Protein AF-A0A1M2V2A2-F1 (afdb_monomer)

Solvent-accessible surface area (backbone atoms only — not comparable to full-atom values): 14025 Å² total; per-residue (Å²): 132,88,80,84,88,84,90,82,84,87,84,93,81,82,87,86,83,90,84,88,87,84,92,83,85,88,83,90,82,81,86,82,90,85,91,70,71,75,64,59,56,51,54,55,50,50,52,50,50,51,54,52,50,52,50,50,54,50,51,51,54,51,50,49,52,51,52,50,52,51,52,50,52,52,52,50,52,52,47,52,46,40,72,76,71,49,75,46,57,43,100,85,72,45,77,33,62,68,62,35,51,50,47,50,53,51,49,54,51,52,51,50,39,52,49,42,42,53,51,50,52,49,44,53,48,44,47,53,51,56,72,74,48,87,66,77,33,53,59,73,67,53,63,65,61,45,98,60,86,50,93,50,44,85,66,62,47,46,66,49,40,47,46,44,61,55,53,36,45,74,51,65,72,53,96,64,54,71,66,58,52,44,53,57,49,35,61,57,40,29,66,81,62,37,44,70,56,51,75,35,30,39,83,91,31,36,65,47,43,53,51,36,39,50,45,52,28,49,31,37,50,54,52,54,52,52,53,52,55,56,64,76,74,108

Nearest PDB structures (foldseek):
  5ecf-assembly10_J  TM=4.442E-01  e=2.135E+00  Talaromyces marneffei PM1

Radius of gyration: 35.82 Å; Cα contacts (8 Å, |Δi|>4): 147; chains: 1; bounding box: 55×72×111 Å

Secondary structure (DSSP, 8-state):
--------PPPP------------------------SHHHHHHHHHHHHHHHHHHHHHHHHHHHHHHHHHHHHHHHHHHHHHHTT---B-TTS-B-HHHHHHHHHHHHHHHHHHHHHHHHHHHHHHHHHHHH--S-B-GGGS--SSSS--SSGGG--HHHHHHHHHHHHHHH-----HHHHHHHHHHHS-HHHHHHHHTTB-TTTHHHHHHHHHHHHHHHHHHHHHHHHHHH--

Sequence (234 aa):
MSSLGYLAFPPLSSLPSRSTVPEGLPSQHDGNHTPSAATETSRDAEQRAHASEERRRREDVQRQRRVEAQMEMALQGELDYVRMGLSVRDRHGRIDKARTEYLRAEIRRRDTHARVIKQWDTYKTRWKVLLASNTPLAFADIPWPVAHQPSSALDLQPEAVVLFFTESLQATGIATTEADRLRSALLRWHPDKMSTVLARTVATDVDSVSEGVNIVFRALHARIHHVKDTAAAS

pLDDT: mean 84.33, std 18.64, range [34.94, 97.94]

Structure (mmCIF, N/CA/C/O backbone):
data_AF-A0A1M2V2A2-F1
#
_entry.id   AF-A0A1M2V2A2-F1
#
loop_
_atom_site.group_PDB
_atom_site.id
_atom_site.type_symbol
_atom_site.label_atom_id
_atom_site.label_alt_id
_atom_site.label_comp_id
_atom_site.label_asym_id
_atom_site.label_entity_id
_atom_site.label_seq_id
_atom_site.pdbx_PDB_ins_code
_atom_site.Cartn_x
_atom_site.Cartn_y
_atom_site.Cartn_z
_atom_site.occupancy
_atom_site.B_iso_or_equiv
_atom_site.auth_seq_id
_atom_site.auth_comp_id
_atom_site.auth_asym_id
_atom_site.auth_atom_id
_atom_site.pdbx_PDB_model_num
ATOM 1 N N . MET A 1 1 ? 15.041 -36.609 -38.543 1.00 35.66 1 MET A N 1
ATOM 2 C CA . MET A 1 1 ? 15.062 -36.357 -39.997 1.00 35.66 1 MET A CA 1
ATOM 3 C C . MET A 1 1 ? 14.325 -35.056 -40.251 1.00 35.66 1 MET A C 1
ATOM 5 O O . MET A 1 1 ? 13.341 -34.797 -39.574 1.00 35.66 1 MET A O 1
ATOM 9 N N . SER A 1 2 ? 14.904 -34.248 -41.133 1.00 39.62 2 SER A N 1
ATOM 10 C CA . SER A 1 2 ? 14.481 -32.980 -41.746 1.00 39.62 2 SER A CA 1
ATOM 11 C C . SER A 1 2 ? 12.951 -32.865 -41.981 1.00 39.62 2 SER A C 1
ATOM 13 O O . SER A 1 2 ? 12.278 -33.878 -42.061 1.00 39.62 2 SER A O 1
ATOM 15 N N . SER A 1 3 ? 12.306 -31.714 -42.185 1.00 37.22 3 SER A N 1
ATOM 16 C CA . SER A 1 3 ? 12.770 -30.486 -42.821 1.00 37.22 3 SER A CA 1
ATOM 17 C C . SER A 1 3 ? 11.654 -29.422 -42.827 1.00 37.22 3 SER A C 1
ATOM 19 O O . SER A 1 3 ? 10.481 -29.776 -42.768 1.00 37.22 3 SER A O 1
ATOM 21 N N . LEU A 1 4 ? 12.079 -28.181 -43.078 1.00 41.72 4 LEU A N 1
ATOM 22 C CA . LEU A 1 4 ? 11.411 -27.117 -43.841 1.00 41.72 4 LEU A CA 1
ATOM 23 C C . LEU A 1 4 ? 10.186 -26.403 -43.252 1.00 41.72 4 LEU A C 1
ATOM 25 O O . LEU A 1 4 ? 9.085 -26.931 -43.131 1.00 41.72 4 LEU A O 1
ATOM 29 N N . GLY A 1 5 ? 10.405 -25.105 -43.030 1.00 43.03 5 GLY A N 1
ATOM 30 C CA . GLY A 1 5 ? 9.355 -24.109 -42.937 1.00 43.03 5 GLY A CA 1
ATOM 31 C C . GLY A 1 5 ? 8.697 -23.789 -44.278 1.00 43.03 5 GLY A C 1
ATOM 32 O O . GLY A 1 5 ? 9.169 -24.163 -45.350 1.00 43.03 5 GLY A O 1
ATOM 33 N N . TYR A 1 6 ? 7.615 -23.027 -44.171 1.00 48.25 6 TYR A N 1
ATOM 34 C CA . TYR A 1 6 ? 6.933 -22.390 -45.285 1.00 48.25 6 TYR A CA 1
ATOM 35 C C . TYR A 1 6 ? 6.827 -20.892 -44.997 1.00 48.25 6 TYR A C 1
ATOM 37 O O . TYR A 1 6 ? 6.080 -20.454 -44.125 1.00 48.25 6 TYR A O 1
ATOM 45 N N . LEU A 1 7 ? 7.612 -20.117 -45.745 1.00 48.12 7 LEU A N 1
ATOM 46 C CA . LEU A 1 7 ? 7.310 -18.731 -46.081 1.00 48.12 7 LEU A CA 1
ATOM 47 C C . LEU A 1 7 ? 6.314 -18.771 -47.245 1.00 48.12 7 LEU A C 1
ATOM 49 O O . LEU A 1 7 ? 6.603 -19.396 -48.263 1.00 48.12 7 LEU A O 1
ATOM 53 N N . ALA A 1 8 ? 5.168 -18.105 -47.119 1.00 47.97 8 ALA A N 1
ATOM 54 C CA . ALA A 1 8 ? 4.242 -17.904 -48.230 1.00 47.97 8 ALA A CA 1
ATOM 55 C C . ALA A 1 8 ? 3.859 -16.420 -48.318 1.00 47.97 8 ALA A C 1
ATOM 57 O O . ALA A 1 8 ? 3.189 -15.877 -47.441 1.00 47.97 8 ALA A O 1
ATOM 58 N N . PHE A 1 9 ? 4.343 -15.774 -49.380 1.00 49.25 9 PHE A N 1
ATOM 59 C CA . PHE A 1 9 ? 3.940 -14.446 -49.846 1.00 49.25 9 PHE A CA 1
ATOM 60 C C . PHE A 1 9 ? 2.581 -14.513 -50.565 1.00 49.25 9 PHE A C 1
ATOM 62 O O . PHE A 1 9 ? 2.328 -15.501 -51.256 1.00 49.25 9 PHE A O 1
ATOM 69 N N . PRO A 1 10 ? 1.754 -13.452 -50.530 1.00 58.31 10 PRO A N 1
ATOM 70 C CA . PRO A 1 10 ? 0.711 -13.240 -51.532 1.00 58.31 10 PRO A CA 1
ATOM 71 C C . PRO A 1 10 ? 1.207 -12.428 -52.760 1.00 58.31 10 PRO A C 1
ATOM 73 O O . PRO A 1 10 ? 2.161 -11.654 -52.637 1.00 58.31 10 PRO A O 1
ATOM 76 N N . PRO A 1 11 ? 0.584 -12.608 -53.948 1.00 49.09 11 PRO A N 1
ATOM 77 C CA . PRO A 1 11 ? 1.142 -12.241 -55.254 1.00 49.09 11 PRO A CA 1
ATOM 78 C C . PRO A 1 11 ? 0.801 -10.825 -55.751 1.00 49.09 11 PRO A C 1
ATOM 80 O O . PRO A 1 11 ? -0.218 -10.231 -55.404 1.00 49.09 11 PRO A O 1
ATOM 83 N N . LEU A 1 12 ? 1.657 -10.343 -56.659 1.00 47.53 12 LEU A N 1
ATOM 84 C CA . LEU A 1 12 ? 1.481 -9.163 -57.507 1.00 47.53 12 LEU A CA 1
ATOM 85 C C . LEU A 1 12 ? 0.465 -9.431 -58.635 1.00 47.53 12 LEU A C 1
ATOM 87 O O . LEU A 1 12 ? 0.577 -10.412 -59.364 1.00 47.53 12 LEU A O 1
ATOM 91 N N . SER A 1 13 ? -0.472 -8.507 -58.826 1.00 42.88 13 SER A N 1
ATOM 92 C CA . SER A 1 13 ? -1.303 -8.327 -60.028 1.00 42.88 13 SER A CA 1
ATOM 93 C C . SER A 1 13 ? -1.587 -6.820 -60.129 1.00 42.88 13 SER A C 1
ATOM 95 O O . SER A 1 13 ? -1.725 -6.169 -59.101 1.00 42.88 13 SER A O 1
ATOM 97 N N . SER A 1 14 ? -1.616 -6.126 -61.261 1.00 42.19 14 SER A N 1
ATOM 98 C CA . SER A 1 14 ? -1.499 -6.455 -62.681 1.00 42.19 14 SER A CA 1
ATOM 99 C C . SER A 1 14 ? -1.239 -5.131 -63.421 1.00 42.19 14 SER A C 1
ATOM 101 O O . SER A 1 14 ? -1.925 -4.143 -63.163 1.00 42.19 14 SER A O 1
ATOM 103 N N . LEU A 1 15 ? -0.273 -5.108 -64.340 1.00 46.06 15 LEU A N 1
ATOM 104 C CA . LEU A 1 15 ? -0.112 -4.052 -65.349 1.00 46.06 15 LEU A CA 1
ATOM 105 C C . LEU A 1 15 ? -1.127 -4.257 -66.487 1.00 46.06 15 LEU A C 1
ATOM 107 O O . LEU A 1 15 ? -1.423 -5.409 -66.810 1.00 46.06 15 LEU A O 1
ATOM 111 N N . PRO A 1 16 ? -1.527 -3.196 -67.205 1.00 51.59 16 PRO A N 1
ATOM 112 C CA . PRO A 1 16 ? -1.916 -3.324 -68.604 1.00 51.59 16 PRO A CA 1
ATOM 113 C C . PRO A 1 16 ? -0.903 -2.669 -69.559 1.00 51.59 16 PRO A C 1
ATOM 115 O O . PRO A 1 16 ? -0.342 -1.606 -69.300 1.00 51.59 16 PRO A O 1
ATOM 118 N N . SER A 1 17 ? -0.676 -3.355 -70.682 1.00 47.88 17 SER A N 1
ATOM 119 C CA . SER A 1 17 ? 0.194 -2.976 -71.801 1.00 47.88 17 SER A CA 1
ATOM 120 C C . SER A 1 17 ? -0.536 -2.199 -72.909 1.00 47.88 17 SER A C 1
ATOM 122 O O . SER A 1 17 ? -1.633 -2.57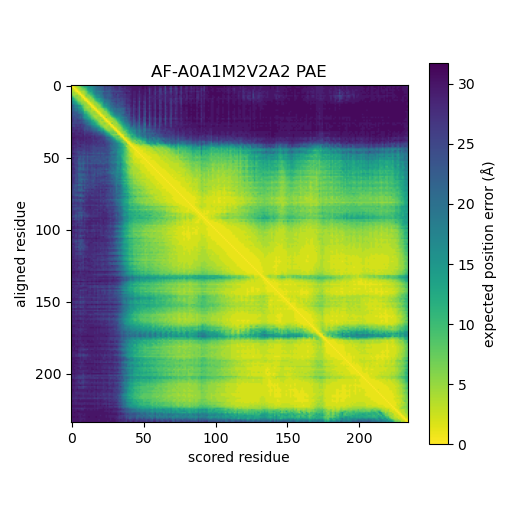1 -73.301 1.00 47.88 17 SER A O 1
ATOM 124 N N . ARG A 1 18 ? 0.160 -1.182 -73.441 1.00 41.28 18 ARG A N 1
ATOM 125 C CA . ARG A 1 18 ? 0.486 -0.883 -74.860 1.00 41.28 18 ARG A CA 1
ATOM 126 C C . ARG A 1 18 ? -0.586 -0.986 -75.973 1.00 41.28 18 ARG A C 1
ATOM 128 O O . ARG A 1 18 ? -1.045 -2.077 -76.283 1.00 41.28 18 ARG A O 1
ATOM 135 N N . SER A 1 19 ? -0.745 0.110 -76.736 1.00 40.09 19 SER A N 1
ATOM 136 C CA . SER A 1 19 ? -0.782 0.183 -78.228 1.00 40.09 19 SER A CA 1
ATOM 137 C C . SER A 1 19 ? -0.899 1.659 -78.678 1.00 40.09 19 SER A C 1
ATOM 139 O O . SER A 1 19 ? -1.740 2.373 -78.152 1.00 40.09 19 SER A O 1
ATOM 141 N N . THR A 1 20 ? 0.135 2.248 -79.302 1.00 43.09 20 THR A N 1
ATOM 142 C CA . THR A 1 20 ? 0.376 2.500 -80.755 1.00 43.09 20 THR A CA 1
ATOM 143 C C . THR A 1 20 ? -0.385 3.685 -81.390 1.00 43.09 20 THR A C 1
ATOM 145 O O . THR A 1 20 ? -1.595 3.798 -81.273 1.00 43.09 20 THR A O 1
ATOM 148 N N . VAL A 1 21 ? 0.417 4.537 -82.052 1.00 49.62 21 VAL A N 1
ATOM 149 C CA . VAL A 1 21 ? 0.217 5.827 -82.777 1.00 49.62 21 VAL A CA 1
ATOM 150 C C . VAL A 1 21 ? -0.694 5.698 -84.031 1.00 49.62 21 VAL A C 1
ATOM 152 O O . VAL A 1 21 ? -0.914 4.547 -84.413 1.00 49.62 21 VAL A O 1
ATOM 155 N N . PRO A 1 22 ? -1.202 6.774 -84.710 1.00 53.16 22 PRO A N 1
ATOM 156 C CA . PRO A 1 22 ? -0.388 7.812 -85.396 1.00 53.16 22 PRO A CA 1
ATOM 157 C C . PRO A 1 22 ? -0.943 9.270 -85.472 1.00 53.16 22 PRO A C 1
ATOM 159 O O . PRO A 1 22 ? -2.140 9.514 -85.419 1.00 53.16 22 PRO A O 1
ATOM 162 N N . GLU A 1 23 ? 0.003 10.209 -85.633 1.00 46.56 23 GLU A N 1
ATOM 163 C CA . GLU A 1 23 ? 0.056 11.308 -86.629 1.00 46.56 23 GLU A CA 1
ATOM 164 C C . GLU A 1 23 ? -1.031 12.407 -86.713 1.00 46.56 23 GLU A C 1
ATOM 166 O O . GLU A 1 23 ? -2.206 12.159 -86.961 1.00 46.56 23 GLU A O 1
ATOM 171 N N . GLY A 1 24 ? -0.573 13.665 -86.612 1.00 34.94 24 GLY A N 1
ATOM 172 C CA . GLY A 1 24 ? -1.348 14.873 -86.916 1.00 34.94 24 GLY A CA 1
ATOM 173 C C . GLY A 1 24 ? -0.720 16.165 -86.367 1.00 34.94 24 GLY A C 1
ATOM 174 O O . GLY A 1 24 ? -1.114 16.645 -85.311 1.00 34.94 24 GLY A O 1
ATOM 175 N N . LEU A 1 25 ? 0.260 16.733 -87.081 1.00 43.78 25 LEU A N 1
ATOM 176 C CA . LEU A 1 25 ? 0.539 18.187 -87.092 1.00 43.78 25 LEU A CA 1
ATOM 177 C C . LEU A 1 25 ? -0.509 18.867 -88.012 1.00 43.78 25 LEU A C 1
ATOM 179 O O . LEU A 1 25 ? -1.074 18.143 -88.834 1.00 43.78 25 LEU A O 1
ATOM 183 N N . PRO A 1 26 ? -0.758 20.199 -87.988 1.00 55.75 26 PRO A N 1
ATOM 184 C CA . PRO A 1 26 ? 0.100 21.282 -87.487 1.00 55.75 26 PRO A CA 1
ATOM 185 C C . PRO A 1 26 ? -0.647 22.370 -86.673 1.00 55.75 26 PRO A C 1
ATOM 187 O O . PRO A 1 26 ? -1.868 22.371 -86.572 1.00 55.75 26 PRO A O 1
ATOM 190 N N . SER A 1 27 ? 0.086 23.351 -86.136 1.00 39.88 27 SER A N 1
ATOM 191 C CA . SER A 1 27 ? -0.061 24.775 -86.505 1.00 39.88 27 SER A CA 1
ATOM 192 C C . SER A 1 27 ? 0.443 25.704 -85.398 1.00 39.88 27 SER A C 1
ATOM 194 O O . SER A 1 27 ? 0.145 25.542 -84.218 1.00 39.88 27 SER A O 1
ATOM 196 N N . GLN A 1 28 ? 1.226 26.686 -85.831 1.00 48.12 28 GLN A N 1
ATOM 197 C CA . GLN A 1 28 ? 1.763 27.796 -85.058 1.00 48.12 28 GLN A CA 1
ATOM 198 C C . GLN A 1 28 ? 0.638 28.709 -84.553 1.00 48.12 28 GLN A C 1
ATOM 200 O O . GLN A 1 28 ? -0.280 29.010 -85.316 1.00 48.12 28 GLN A O 1
ATOM 205 N N . HIS A 1 29 ? 0.765 29.227 -83.328 1.00 40.59 29 HIS A N 1
ATOM 206 C CA . HIS A 1 29 ? 0.485 30.639 -83.076 1.00 40.59 29 HIS A CA 1
ATOM 207 C C . HIS A 1 29 ? 1.188 31.156 -81.817 1.00 40.59 29 HIS A C 1
ATOM 209 O O . HIS A 1 29 ? 1.458 30.419 -80.870 1.00 40.59 29 HIS A O 1
ATOM 215 N N . ASP A 1 30 ? 1.518 32.437 -81.900 1.00 41.47 30 ASP A N 1
ATOM 216 C CA . ASP A 1 30 ? 2.426 33.217 -81.079 1.00 41.47 30 ASP A CA 1
ATOM 217 C C . ASP A 1 30 ? 1.948 33.505 -79.654 1.00 41.47 30 ASP A C 1
ATOM 219 O O . ASP A 1 30 ? 0.763 33.685 -79.389 1.00 41.47 30 ASP A O 1
ATOM 223 N N . GLY A 1 31 ? 2.947 33.689 -78.787 1.00 46.56 31 GLY A N 1
ATOM 224 C CA . GLY A 1 31 ? 3.032 34.826 -77.872 1.00 46.56 31 GLY A CA 1
ATOM 225 C C . GLY A 1 31 ? 2.027 34.901 -76.724 1.00 46.56 31 GLY A C 1
ATOM 226 O O . GLY A 1 31 ? 0.938 35.431 -76.892 1.00 46.56 31 GLY A O 1
ATOM 227 N N . ASN A 1 32 ? 2.472 34.572 -75.505 1.00 41.69 32 ASN A N 1
ATOM 228 C CA . ASN A 1 32 ? 2.575 35.588 -74.449 1.00 41.69 32 ASN A CA 1
ATOM 229 C C . ASN A 1 32 ? 3.234 35.069 -73.161 1.00 41.69 32 ASN A C 1
ATOM 231 O O . ASN A 1 32 ? 2.960 33.968 -72.706 1.00 41.69 32 ASN A O 1
ATOM 235 N N . HIS A 1 33 ? 4.047 35.945 -72.566 1.00 49.06 33 HIS A N 1
ATOM 236 C CA . HIS A 1 33 ? 4.392 36.052 -71.144 1.00 49.06 33 HIS A CA 1
ATOM 237 C C . HIS A 1 33 ? 4.713 34.779 -70.338 1.00 49.06 33 HIS A C 1
ATOM 239 O O . HIS A 1 33 ? 3.834 34.138 -69.773 1.00 49.06 33 HIS A O 1
ATOM 245 N N . THR A 1 34 ? 6.009 34.556 -70.085 1.00 54.34 34 THR A N 1
ATOM 246 C CA . THR A 1 34 ? 6.447 33.778 -68.911 1.00 54.34 34 THR A CA 1
ATOM 247 C C . THR A 1 34 ? 7.467 34.575 -68.102 1.00 54.34 34 THR A C 1
ATOM 249 O O . THR A 1 34 ? 8.614 34.719 -68.519 1.00 54.34 34 THR A O 1
ATOM 252 N N . PRO A 1 35 ? 7.063 35.079 -66.927 1.00 52.16 35 PRO A N 1
ATOM 253 C CA . PRO A 1 35 ? 7.944 35.055 -65.771 1.00 52.16 35 PRO A CA 1
ATOM 254 C C . PRO A 1 35 ? 7.148 34.601 -64.536 1.00 52.16 35 PRO A C 1
ATOM 256 O O . PRO A 1 35 ? 6.690 35.421 -63.746 1.00 52.16 35 PRO A O 1
ATOM 259 N N . SER A 1 36 ? 6.920 33.291 -64.375 1.00 51.00 36 SER A N 1
ATOM 260 C CA . SER A 1 36 ? 6.338 32.763 -63.123 1.00 51.00 36 SER A CA 1
ATOM 261 C C . SER A 1 36 ? 6.551 31.265 -62.847 1.00 51.00 36 SER A C 1
ATOM 263 O O . SER A 1 36 ? 5.876 30.700 -62.007 1.00 51.00 36 SER A O 1
ATOM 265 N N . ALA A 1 37 ? 7.501 30.584 -63.498 1.00 51.19 37 ALA A N 1
ATOM 266 C CA . ALA A 1 37 ? 7.745 29.150 -63.243 1.00 51.19 37 ALA A CA 1
ATOM 267 C C . ALA A 1 37 ? 8.799 28.871 -62.145 1.00 51.19 37 ALA A C 1
ATOM 269 O O . ALA A 1 37 ? 8.885 27.761 -61.614 1.00 51.19 37 ALA A O 1
ATOM 270 N N . ALA A 1 38 ? 9.621 29.867 -61.792 1.00 52.88 38 ALA A N 1
ATOM 271 C CA . ALA A 1 38 ? 10.742 29.687 -60.863 1.00 52.88 38 ALA A CA 1
ATOM 272 C C . ALA A 1 38 ? 10.327 29.709 -59.378 1.00 52.88 38 ALA A C 1
ATOM 274 O O . ALA A 1 38 ? 11.022 29.148 -58.536 1.00 52.88 38 ALA A O 1
ATOM 275 N N . THR A 1 39 ? 9.195 30.333 -59.040 1.00 54.19 39 THR A N 1
ATOM 276 C CA . THR A 1 39 ? 8.760 30.512 -57.642 1.00 54.19 39 THR A CA 1
ATOM 277 C C . THR A 1 39 ? 7.846 29.382 -57.153 1.00 54.19 39 THR A C 1
ATOM 279 O O . THR A 1 39 ? 7.878 29.038 -55.973 1.00 54.19 39 THR A O 1
ATOM 282 N N . GLU A 1 40 ? 7.054 28.773 -58.042 1.00 54.78 40 GLU A N 1
ATOM 283 C CA . GLU A 1 40 ? 6.167 27.641 -57.714 1.00 54.78 40 GLU A CA 1
ATOM 284 C C . GLU A 1 40 ? 6.953 26.339 -57.490 1.00 54.78 40 GLU A C 1
ATOM 286 O O . GLU A 1 40 ? 6.708 25.614 -56.529 1.00 54.78 40 GLU A O 1
ATOM 291 N N . THR A 1 41 ? 7.995 26.101 -58.291 1.00 60.97 41 THR A N 1
ATOM 292 C CA . THR A 1 41 ? 8.879 24.932 -58.156 1.00 60.97 41 THR A CA 1
ATOM 293 C C . THR A 1 41 ? 9.683 24.927 -56.851 1.00 60.97 41 THR A C 1
ATOM 295 O O . THR A 1 41 ? 9.928 23.856 -56.295 1.00 60.97 41 THR A O 1
ATOM 298 N N . SER A 1 42 ? 10.046 26.102 -56.320 1.00 68.38 42 SER A N 1
ATOM 299 C CA . SER A 1 42 ? 10.760 26.223 -55.038 1.00 68.38 42 SER A CA 1
ATOM 300 C C . SER A 1 42 ? 9.871 25.859 -53.844 1.00 68.38 42 SER A C 1
ATOM 302 O O . SER A 1 42 ? 10.298 25.116 -52.963 1.00 68.38 42 SER A O 1
ATOM 304 N N . ARG A 1 43 ? 8.610 26.313 -53.836 1.00 74.25 43 ARG A N 1
ATOM 305 C CA . ARG A 1 43 ? 7.649 26.008 -52.760 1.00 74.25 43 ARG A CA 1
ATOM 306 C C . ARG A 1 43 ? 7.269 24.530 -52.733 1.00 74.25 43 ARG A C 1
ATOM 308 O O . ARG A 1 43 ? 7.216 23.931 -51.661 1.00 74.25 43 ARG A O 1
ATOM 315 N N . ASP A 1 44 ? 7.078 23.920 -53.898 1.00 78.75 44 ASP A N 1
ATOM 316 C CA . ASP A 1 44 ? 6.805 22.485 -54.002 1.00 78.75 44 ASP A CA 1
ATOM 317 C C . ASP A 1 44 ? 8.008 21.634 -53.571 1.00 78.75 44 ASP A C 1
ATOM 319 O O . ASP A 1 44 ? 7.842 20.583 -52.945 1.00 78.75 44 ASP A O 1
ATOM 323 N N . ALA A 1 45 ? 9.232 22.074 -53.881 1.00 80.69 45 ALA A N 1
ATOM 324 C CA . ALA A 1 45 ? 10.452 21.401 -53.448 1.00 80.69 45 ALA A CA 1
ATOM 325 C C . ALA A 1 45 ? 10.626 21.460 -51.922 1.00 80.69 45 ALA A C 1
ATOM 327 O O . ALA A 1 45 ? 10.920 20.436 -51.303 1.00 80.69 45 ALA A O 1
ATOM 328 N N . GLU A 1 46 ? 10.376 22.618 -51.307 1.00 83.00 46 GLU A N 1
ATOM 329 C CA . GLU A 1 46 ? 10.399 22.797 -49.850 1.00 83.00 46 GLU A CA 1
ATOM 330 C C . GLU A 1 46 ? 9.325 21.954 -49.150 1.00 83.00 46 GLU A C 1
ATOM 332 O O . GLU A 1 46 ? 9.619 21.261 -48.174 1.00 83.00 46 GLU A O 1
ATOM 337 N N . GLN A 1 47 ? 8.097 21.925 -49.679 1.00 84.69 47 GLN A N 1
ATOM 338 C CA . GLN A 1 47 ? 7.018 21.091 -49.139 1.00 84.69 47 GLN A CA 1
ATOM 339 C C . GLN A 1 47 ? 7.344 19.594 -49.228 1.00 84.69 47 GLN A C 1
ATOM 341 O O . GLN A 1 47 ? 7.102 18.848 -48.275 1.00 84.69 47 GLN A O 1
ATOM 346 N N . ARG A 1 48 ? 7.940 19.136 -50.338 1.00 86.25 48 ARG A N 1
ATOM 347 C CA . ARG A 1 48 ? 8.400 17.743 -50.490 1.00 86.25 48 ARG A CA 1
ATOM 348 C C . ARG A 1 48 ? 9.554 17.418 -49.545 1.00 86.25 48 ARG A C 1
ATOM 350 O O . ARG A 1 48 ? 9.564 16.329 -48.971 1.00 86.25 48 ARG A O 1
ATOM 357 N N . ALA A 1 49 ? 10.495 18.344 -49.356 1.00 87.62 49 ALA A N 1
ATOM 358 C CA . ALA A 1 49 ? 11.594 18.185 -48.408 1.00 87.62 49 ALA A CA 1
ATOM 359 C C . ALA A 1 49 ? 11.060 18.047 -46.974 1.00 87.62 49 ALA A C 1
ATOM 361 O O . ALA A 1 49 ? 11.374 17.059 -46.308 1.00 87.62 49 ALA A O 1
ATOM 362 N N . HIS A 1 50 ? 10.160 18.939 -46.553 1.00 90.81 50 HIS A N 1
ATOM 363 C CA . HIS A 1 50 ? 9.517 18.889 -45.240 1.00 90.81 50 HIS A CA 1
ATOM 364 C C . HIS A 1 50 ? 8.717 17.594 -45.032 1.00 90.81 50 HIS A C 1
ATOM 366 O O . HIS A 1 50 ? 8.884 16.909 -44.023 1.00 90.81 50 HIS A O 1
ATOM 372 N N . ALA A 1 51 ? 7.909 17.184 -46.016 1.00 91.25 51 ALA A N 1
ATOM 373 C CA . ALA A 1 51 ? 7.161 15.928 -45.955 1.00 91.25 51 ALA A CA 1
ATOM 374 C C . ALA A 1 51 ? 8.085 14.695 -45.869 1.00 91.25 51 ALA A C 1
ATOM 376 O O . ALA A 1 51 ? 7.789 13.737 -45.151 1.00 91.25 51 ALA A O 1
ATOM 377 N N . SER A 1 52 ? 9.221 14.714 -46.574 1.00 91.75 52 SER A N 1
ATOM 378 C CA . SER A 1 52 ? 10.218 13.640 -46.514 1.00 91.75 52 SER A CA 1
ATOM 379 C C . SER A 1 52 ? 10.933 13.580 -45.160 1.00 91.75 52 SER A C 1
ATOM 381 O O . SER A 1 52 ? 11.177 12.489 -44.641 1.00 91.75 52 SER A O 1
ATOM 383 N N . GLU A 1 53 ? 11.216 14.735 -44.557 1.00 92.81 53 GLU A N 1
ATOM 384 C CA . GLU A 1 53 ? 11.848 14.832 -43.247 1.00 92.81 53 GLU A CA 1
ATOM 385 C C . GLU A 1 53 ? 10.896 14.380 -42.136 1.00 92.81 53 GLU A C 1
ATOM 387 O O . GLU A 1 53 ? 11.273 13.561 -41.298 1.00 92.81 53 GLU A O 1
ATOM 392 N N . GLU A 1 54 ? 9.636 14.822 -42.160 1.00 92.81 54 GLU A N 1
ATOM 393 C CA . GLU A 1 54 ? 8.616 14.333 -41.231 1.00 92.81 54 GLU A CA 1
ATOM 394 C C . GLU A 1 54 ? 8.447 12.818 -41.317 1.00 92.81 54 GLU A C 1
ATOM 396 O O . GLU A 1 54 ? 8.323 12.146 -40.291 1.00 92.81 54 GLU A O 1
ATOM 401 N N . ARG A 1 55 ? 8.455 12.259 -42.532 1.00 93.44 55 ARG A N 1
ATOM 402 C CA . ARG A 1 55 ? 8.357 10.814 -42.726 1.00 93.44 55 ARG A CA 1
ATOM 403 C C . ARG A 1 55 ? 9.542 10.084 -42.092 1.00 93.44 55 ARG A C 1
ATOM 405 O O . ARG A 1 55 ? 9.310 9.118 -41.369 1.00 93.44 55 ARG A O 1
ATOM 412 N N . ARG A 1 56 ? 10.774 10.568 -42.290 1.00 94.81 56 ARG A N 1
ATOM 413 C CA . ARG A 1 56 ? 11.975 10.013 -41.637 1.00 94.81 56 ARG A CA 1
ATOM 414 C C . ARG A 1 56 ? 11.864 10.079 -40.116 1.00 94.81 56 ARG A C 1
ATOM 416 O O . ARG A 1 56 ? 12.012 9.056 -39.461 1.00 94.81 56 ARG A O 1
ATOM 423 N N . ARG A 1 57 ? 11.469 11.231 -39.558 1.00 94.75 57 ARG A N 1
ATOM 424 C CA . ARG A 1 57 ? 11.251 11.392 -38.108 1.00 94.75 57 ARG A CA 1
ATOM 425 C C . ARG A 1 57 ? 10.220 10.395 -37.570 1.00 94.75 57 ARG A C 1
ATOM 427 O O . ARG A 1 57 ? 10.435 9.791 -36.523 1.00 94.75 57 ARG A O 1
ATOM 434 N N . ARG A 1 58 ? 9.106 10.187 -38.281 1.00 94.19 58 ARG A N 1
ATOM 435 C CA . ARG A 1 58 ? 8.076 9.203 -37.895 1.00 94.19 58 ARG A CA 1
ATOM 436 C C . ARG A 1 58 ? 8.607 7.770 -37.957 1.00 94.19 58 ARG A C 1
ATOM 438 O O . ARG A 1 58 ? 8.330 6.991 -37.047 1.00 94.19 58 ARG A O 1
ATOM 445 N N . GLU A 1 59 ? 9.355 7.422 -39.000 1.00 95.25 59 GLU A N 1
ATOM 446 C CA . GLU A 1 59 ? 9.972 6.100 -39.158 1.00 95.25 59 GLU A CA 1
ATOM 447 C C . GLU A 1 59 ? 11.019 5.829 -38.067 1.00 95.25 59 GLU A C 1
ATOM 449 O O . GLU A 1 59 ? 11.031 4.737 -37.498 1.00 95.25 59 GLU A O 1
ATOM 454 N N . ASP A 1 60 ? 11.827 6.825 -37.706 1.00 95.31 60 ASP A N 1
ATOM 455 C CA . ASP A 1 60 ? 12.822 6.725 -36.635 1.00 95.31 60 ASP A CA 1
ATOM 456 C C . ASP A 1 60 ? 12.160 6.550 -35.265 1.00 95.31 60 ASP A C 1
ATOM 458 O O . ASP A 1 60 ? 12.524 5.643 -34.518 1.00 95.31 60 ASP A O 1
ATOM 462 N N . VAL A 1 61 ? 11.112 7.327 -34.962 1.00 96.31 61 VAL A N 1
ATOM 463 C CA . VAL A 1 61 ? 10.319 7.152 -33.733 1.00 96.31 61 VAL A CA 1
ATOM 464 C C . VAL A 1 61 ? 9.676 5.763 -33.684 1.00 96.31 61 VAL A C 1
ATOM 466 O O . VAL A 1 61 ? 9.674 5.115 -32.638 1.00 96.31 61 VAL A O 1
ATOM 469 N N . GLN A 1 62 ? 9.139 5.265 -34.801 1.00 95.50 62 GLN A N 1
ATOM 470 C CA . GLN A 1 62 ? 8.568 3.917 -34.851 1.00 95.50 62 GLN A CA 1
ATOM 471 C C . GLN A 1 62 ? 9.630 2.829 -34.676 1.00 95.50 62 GLN A C 1
ATOM 473 O O . GLN A 1 62 ? 9.381 1.849 -33.973 1.00 95.50 62 GLN A O 1
ATOM 478 N N . ARG A 1 63 ? 10.806 2.986 -35.291 1.00 95.12 63 ARG A N 1
ATOM 479 C CA . ARG A 1 63 ? 11.937 2.068 -35.124 1.00 95.12 63 ARG A CA 1
ATOM 480 C C . ARG A 1 63 ? 12.375 2.026 -33.666 1.00 95.12 63 ARG A C 1
ATOM 482 O O . ARG A 1 63 ? 12.499 0.934 -33.119 1.00 95.12 63 ARG A O 1
ATOM 489 N N . GLN A 1 64 ? 12.527 3.190 -33.044 1.00 94.25 64 GLN A N 1
ATOM 490 C CA . GLN A 1 64 ? 12.915 3.312 -31.645 1.00 94.25 64 GLN A CA 1
ATOM 491 C C . GLN A 1 64 ? 11.908 2.608 -30.728 1.00 94.25 64 GLN A C 1
ATOM 493 O O . GLN A 1 64 ? 12.294 1.737 -29.955 1.00 94.25 64 GLN A O 1
ATOM 498 N N . ARG A 1 65 ? 10.606 2.862 -30.911 1.00 95.25 65 ARG A N 1
ATOM 499 C CA . ARG A 1 65 ? 9.542 2.179 -30.154 1.00 95.25 65 ARG A CA 1
ATOM 500 C C . ARG A 1 65 ? 9.559 0.662 -30.328 1.00 95.25 65 ARG A C 1
ATOM 502 O O . ARG A 1 65 ? 9.287 -0.062 -29.377 1.00 95.25 65 ARG A O 1
ATOM 509 N N . ARG A 1 66 ? 9.853 0.158 -31.532 1.00 94.69 66 ARG A N 1
ATOM 510 C CA . ARG A 1 66 ? 9.949 -1.292 -31.780 1.00 94.69 66 ARG A CA 1
ATOM 511 C C . ARG A 1 66 ? 11.131 -1.911 -31.042 1.00 94.69 66 ARG A C 1
ATOM 513 O O . ARG A 1 66 ? 10.971 -2.984 -30.472 1.00 94.69 66 ARG A O 1
ATOM 520 N N . VAL A 1 67 ? 12.287 -1.249 -31.051 1.00 95.56 67 VAL A N 1
ATOM 521 C CA . VAL A 1 67 ? 13.476 -1.711 -30.323 1.00 95.56 67 VAL A CA 1
ATOM 522 C C . VAL A 1 67 ? 13.219 -1.687 -28.817 1.00 95.56 67 VAL A C 1
ATOM 524 O O . VAL A 1 67 ? 13.467 -2.685 -28.149 1.00 95.56 67 VAL A O 1
ATOM 527 N N . GLU A 1 68 ? 12.644 -0.604 -28.294 1.00 94.19 68 GLU A N 1
ATOM 528 C CA . GLU A 1 68 ? 12.271 -0.485 -26.879 1.00 94.19 68 GLU A CA 1
ATOM 529 C C . GLU A 1 68 ? 11.284 -1.578 -26.458 1.00 94.19 68 GLU A C 1
ATOM 531 O O . GLU A 1 68 ? 11.535 -2.278 -25.481 1.00 94.19 68 GLU A O 1
ATOM 536 N N . ALA A 1 69 ? 10.226 -1.810 -27.242 1.00 94.50 69 ALA A N 1
ATOM 537 C CA . ALA A 1 69 ? 9.257 -2.869 -26.967 1.00 94.50 69 ALA A CA 1
ATOM 538 C C . ALA A 1 69 ? 9.890 -4.272 -27.000 1.00 94.50 69 ALA A C 1
ATOM 540 O O . ALA A 1 69 ? 9.544 -5.129 -26.188 1.00 94.50 69 ALA A O 1
ATOM 541 N N . GLN A 1 70 ? 10.832 -4.523 -27.917 1.00 95.38 70 GLN A N 1
ATOM 542 C CA . GLN A 1 70 ? 11.572 -5.789 -27.964 1.00 95.38 70 GLN A CA 1
ATOM 543 C C . GLN A 1 70 ? 12.471 -5.971 -26.735 1.00 95.38 70 GLN A C 1
ATOM 545 O O . GLN A 1 70 ? 12.504 -7.060 -26.162 1.00 95.38 70 GLN A O 1
ATOM 550 N N . MET A 1 71 ? 13.178 -4.920 -26.313 1.00 93.62 71 MET A N 1
ATOM 551 C CA . MET A 1 71 ? 14.023 -4.950 -25.116 1.00 93.62 71 MET A CA 1
ATOM 552 C C . MET A 1 71 ? 13.197 -5.149 -23.844 1.00 93.62 71 MET A C 1
ATOM 554 O O . MET A 1 71 ? 13.576 -5.945 -22.986 1.00 93.62 71 MET A O 1
ATOM 558 N N . GLU A 1 72 ? 12.057 -4.467 -23.733 1.00 92.62 72 GLU A N 1
ATOM 559 C CA . GLU A 1 72 ? 11.135 -4.611 -22.609 1.00 92.62 72 GLU A CA 1
ATOM 560 C C . GLU A 1 72 ? 10.567 -6.031 -22.534 1.00 92.62 72 GLU A C 1
ATOM 562 O O . GLU A 1 72 ? 10.596 -6.650 -21.473 1.00 92.62 72 GLU A O 1
ATOM 567 N N . MET A 1 73 ? 10.132 -6.590 -23.667 1.00 94.06 73 MET A N 1
ATOM 568 C CA . MET A 1 73 ? 9.640 -7.966 -23.733 1.00 94.06 73 MET A CA 1
ATOM 569 C C . MET A 1 73 ? 10.724 -8.984 -23.351 1.00 94.06 73 MET A C 1
ATOM 571 O O . MET A 1 73 ? 10.438 -9.937 -22.626 1.00 94.06 73 MET A O 1
ATOM 575 N N . ALA A 1 74 ? 11.970 -8.779 -23.791 1.00 93.38 74 ALA A N 1
ATOM 576 C CA . ALA A 1 74 ? 13.093 -9.634 -23.413 1.00 93.38 74 ALA A CA 1
ATOM 577 C C . ALA A 1 74 ? 13.377 -9.570 -21.903 1.00 93.38 74 ALA A C 1
ATOM 579 O O . ALA A 1 74 ? 13.507 -10.610 -21.257 1.00 93.38 74 ALA A O 1
ATOM 580 N N . LEU A 1 75 ? 13.407 -8.364 -21.324 1.00 92.00 75 LEU A N 1
ATOM 581 C CA . LEU A 1 75 ? 13.582 -8.174 -19.883 1.00 92.00 75 LEU A CA 1
ATOM 582 C C . LEU A 1 75 ? 12.441 -8.818 -19.086 1.00 92.00 75 LEU A C 1
ATOM 584 O O . LEU A 1 75 ? 12.688 -9.478 -18.078 1.00 92.00 75 LEU A O 1
ATOM 588 N N . GLN A 1 76 ? 11.200 -8.652 -19.541 1.00 93.00 76 GLN A N 1
ATOM 589 C CA . GLN A 1 76 ? 10.033 -9.260 -18.912 1.00 93.00 76 GLN A CA 1
ATOM 590 C C . GLN A 1 76 ? 10.127 -10.791 -18.939 1.00 93.00 76 GLN A C 1
ATOM 592 O O . GLN A 1 76 ? 9.935 -11.431 -17.907 1.00 93.00 76 GLN A O 1
ATOM 597 N N . GLY A 1 77 ? 10.521 -11.371 -20.076 1.00 95.25 77 GLY A N 1
ATOM 598 C CA . GLY A 1 77 ? 10.762 -12.808 -20.196 1.00 95.25 77 GLY A CA 1
ATOM 599 C C . GLY A 1 77 ? 11.849 -13.317 -19.245 1.00 95.25 77 GLY A C 1
ATOM 600 O O . GLY A 1 77 ? 11.681 -14.372 -18.637 1.00 95.25 77 GLY A O 1
ATOM 601 N N 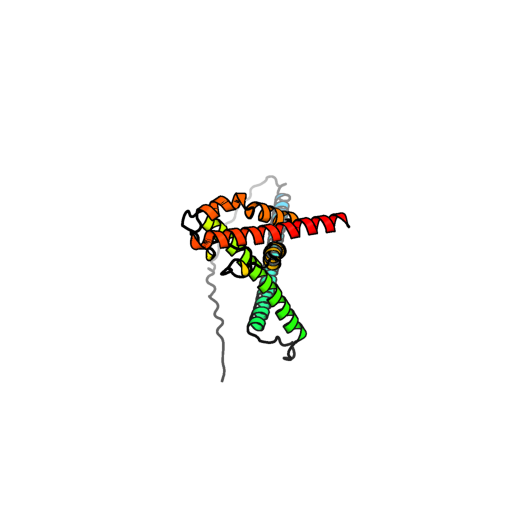. GLU A 1 78 ? 12.937 -12.565 -19.050 1.00 95.31 78 GLU A N 1
ATOM 602 C CA . GLU A 1 78 ? 13.978 -12.916 -18.072 1.00 95.31 78 GLU A CA 1
ATOM 603 C C . GLU A 1 78 ? 13.471 -12.869 -16.627 1.00 95.31 78 GLU A C 1
ATOM 605 O O . GLU A 1 78 ? 13.782 -13.761 -15.834 1.00 95.31 78 GLU A O 1
ATOM 610 N N . LEU A 1 79 ? 12.676 -11.854 -16.280 1.00 95.56 79 LEU A N 1
ATOM 611 C CA . LEU A 1 79 ? 12.062 -11.744 -14.957 1.00 95.56 79 LEU A CA 1
ATOM 612 C C . LEU A 1 79 ? 11.110 -12.912 -14.690 1.00 95.56 79 LEU A C 1
ATOM 614 O O . LEU A 1 79 ? 11.183 -13.519 -13.622 1.00 95.56 79 LEU A O 1
ATOM 618 N N . ASP A 1 80 ? 10.262 -13.265 -15.655 1.00 95.69 80 ASP A N 1
ATOM 619 C CA . ASP A 1 80 ? 9.321 -14.379 -15.521 1.00 95.69 80 ASP A CA 1
ATOM 620 C C . ASP A 1 80 ? 10.054 -15.725 -15.431 1.00 95.69 80 ASP A C 1
ATOM 622 O O . ASP A 1 80 ? 9.734 -16.555 -14.576 1.00 95.69 80 ASP A O 1
ATOM 626 N N . TYR A 1 81 ? 11.117 -15.907 -16.218 1.00 95.88 81 TYR A N 1
ATOM 627 C CA . TYR A 1 81 ? 11.987 -17.080 -16.144 1.00 95.88 81 TYR A CA 1
ATOM 628 C C . TYR A 1 81 ? 12.610 -17.247 -14.747 1.00 95.88 81 TYR A C 1
ATOM 630 O O . TYR A 1 81 ? 12.584 -18.339 -14.172 1.00 95.88 81 TYR A O 1
ATOM 638 N N . VAL A 1 82 ? 13.116 -16.161 -14.151 1.00 97.00 82 VAL A N 1
ATOM 639 C CA . VAL A 1 82 ? 13.661 -16.179 -12.782 1.00 97.00 82 VAL A CA 1
ATOM 640 C C . VAL A 1 82 ? 12.565 -16.359 -11.730 1.00 97.00 82 VAL A C 1
ATOM 642 O O . VAL A 1 82 ? 12.785 -17.062 -10.740 1.00 97.00 82 VAL A O 1
ATOM 645 N N . ARG A 1 83 ? 11.371 -15.792 -11.940 1.00 95.50 83 ARG A N 1
ATOM 646 C CA . ARG A 1 83 ? 10.211 -15.972 -11.053 1.00 95.50 83 ARG A CA 1
ATOM 647 C C . ARG A 1 83 ? 9.764 -17.437 -10.986 1.00 95.50 83 ARG A C 1
ATOM 649 O O . ARG A 1 83 ? 9.350 -17.883 -9.921 1.00 95.50 83 ARG A O 1
ATOM 656 N N . MET A 1 84 ? 9.925 -18.205 -12.067 1.00 96.25 84 MET A N 1
ATOM 657 C CA . MET A 1 84 ? 9.715 -19.664 -12.081 1.00 96.25 84 MET A CA 1
ATOM 658 C C . MET A 1 84 ? 10.801 -20.461 -11.327 1.00 96.25 84 MET A C 1
ATOM 660 O O . MET A 1 84 ? 10.746 -21.687 -11.281 1.00 96.25 84 MET A O 1
ATOM 664 N N . GLY A 1 85 ? 11.794 -19.791 -10.734 1.00 94.69 85 GLY A N 1
ATOM 665 C CA . GLY A 1 85 ? 12.876 -20.411 -9.965 1.00 94.69 85 GLY A CA 1
ATOM 666 C C . GLY A 1 85 ? 14.109 -20.777 -10.793 1.00 94.69 85 GLY A C 1
ATOM 667 O O . GLY A 1 85 ? 15.062 -21.347 -10.256 1.00 94.69 85 GLY A O 1
ATOM 668 N N . LEU A 1 86 ? 14.131 -20.438 -12.084 1.00 96.50 86 LEU A N 1
ATOM 669 C CA . LEU A 1 86 ? 15.243 -20.753 -12.975 1.00 96.50 86 LEU A CA 1
ATOM 670 C C . LEU A 1 86 ? 16.366 -19.709 -12.852 1.00 96.50 86 LEU A C 1
ATOM 672 O O . LEU A 1 86 ? 16.173 -18.597 -12.362 1.00 96.50 86 LEU A O 1
ATOM 676 N N . SER A 1 87 ? 17.583 -20.085 -13.254 1.00 96.06 87 SER A N 1
ATOM 677 C CA . SER A 1 87 ? 18.753 -19.193 -13.225 1.00 96.06 87 SER A CA 1
ATOM 678 C C . SER A 1 87 ? 19.158 -18.790 -14.638 1.00 96.06 87 SER A C 1
ATOM 680 O O . SER A 1 87 ? 19.196 -19.638 -15.535 1.00 96.06 87 SER A O 1
ATOM 682 N N . VAL A 1 88 ? 19.481 -17.511 -14.828 1.00 95.94 88 VAL A N 1
ATOM 683 C CA . VAL A 1 88 ? 19.911 -16.973 -16.124 1.00 95.94 88 VAL A CA 1
ATOM 684 C C . VAL A 1 88 ? 21.295 -17.510 -16.470 1.00 95.94 88 VAL A C 1
ATOM 686 O O . VAL A 1 88 ? 22.134 -17.723 -15.591 1.00 95.94 88 VAL A O 1
ATOM 689 N N . ARG A 1 89 ? 21.526 -17.765 -17.759 1.00 94.50 89 ARG A N 1
ATOM 690 C CA . ARG A 1 89 ? 22.803 -18.258 -18.276 1.00 94.50 89 ARG A CA 1
ATOM 691 C C . ARG A 1 89 ? 23.518 -17.178 -19.083 1.00 94.50 89 ARG A C 1
ATOM 693 O O . ARG A 1 89 ? 22.875 -16.379 -19.757 1.00 94.50 89 ARG A O 1
ATOM 700 N N . ASP A 1 90 ? 24.844 -17.169 -19.007 1.00 93.75 90 ASP A N 1
ATOM 701 C CA . ASP A 1 90 ? 25.697 -16.327 -19.839 1.00 93.75 90 ASP A CA 1
ATOM 702 C C . ASP A 1 90 ? 25.746 -16.849 -21.288 1.00 93.75 90 ASP A C 1
ATOM 704 O O . ASP A 1 90 ? 25.247 -17.929 -21.615 1.00 93.75 90 ASP A O 1
ATOM 708 N N . ARG A 1 91 ? 26.407 -16.096 -22.172 1.00 93.38 91 ARG A N 1
ATOM 709 C CA . ARG A 1 91 ? 26.613 -16.484 -23.579 1.00 93.38 91 ARG A CA 1
ATOM 710 C C . ARG A 1 91 ? 27.367 -17.810 -23.772 1.00 93.38 91 ARG A C 1
ATOM 712 O O . ARG A 1 91 ? 27.356 -18.350 -24.870 1.00 93.38 91 ARG A O 1
ATOM 719 N N . HIS A 1 92 ? 28.034 -18.318 -22.734 1.00 93.88 92 HIS A N 1
ATOM 720 C CA . HIS A 1 92 ? 28.762 -19.589 -22.746 1.00 93.88 92 HIS A CA 1
ATOM 721 C C . HIS A 1 92 ? 27.950 -20.721 -22.088 1.00 93.88 92 HIS A C 1
ATOM 723 O O . HIS A 1 92 ? 28.480 -21.805 -21.858 1.00 93.88 92 HIS A O 1
ATOM 729 N N . GLY A 1 93 ? 26.677 -20.477 -21.749 1.00 93.25 93 GLY A N 1
ATOM 730 C CA . GLY A 1 93 ? 25.783 -21.453 -21.129 1.00 93.25 93 GLY A CA 1
ATOM 731 C C . GLY A 1 93 ? 26.020 -21.685 -19.633 1.00 93.25 93 GLY A C 1
ATOM 732 O O . GLY A 1 93 ? 25.391 -22.572 -19.053 1.00 93.25 93 GLY A O 1
ATOM 733 N N . ARG A 1 94 ? 26.891 -20.907 -18.982 1.00 95.31 94 ARG A N 1
ATOM 734 C CA . ARG A 1 94 ? 27.167 -21.009 -17.540 1.00 95.31 94 ARG A CA 1
ATOM 735 C C . ARG A 1 94 ? 26.152 -20.192 -16.755 1.00 95.31 94 ARG A C 1
ATOM 737 O O . ARG A 1 94 ? 25.656 -19.187 -17.246 1.00 95.31 94 ARG A O 1
ATOM 744 N N . ILE A 1 95 ? 25.851 -20.598 -15.524 1.00 95.06 95 ILE A N 1
ATOM 745 C CA . ILE A 1 95 ? 24.909 -19.862 -14.670 1.00 95.06 95 ILE A CA 1
ATOM 746 C C . ILE A 1 95 ? 25.501 -18.500 -14.297 1.00 95.06 95 ILE A C 1
ATOM 748 O O . ILE A 1 95 ? 26.540 -18.426 -13.639 1.00 95.06 95 ILE A O 1
ATOM 752 N N . ASP A 1 96 ? 24.796 -17.435 -14.662 1.00 96.31 96 ASP A N 1
ATOM 753 C CA . ASP A 1 96 ? 25.102 -16.071 -14.254 1.00 96.31 96 ASP A CA 1
ATOM 754 C C . ASP A 1 96 ? 24.423 -15.784 -12.910 1.00 96.31 96 ASP A C 1
ATOM 756 O O . ASP A 1 96 ? 23.262 -15.367 -12.825 1.00 96.31 96 ASP A O 1
ATOM 760 N N . LYS A 1 97 ? 25.153 -16.073 -11.829 1.00 94.56 97 LYS A N 1
ATOM 761 C CA . LYS A 1 97 ? 24.666 -15.875 -10.458 1.00 94.56 97 LYS A CA 1
ATOM 762 C C . LYS A 1 97 ? 24.396 -14.402 -10.154 1.00 94.56 97 LYS A C 1
ATOM 764 O O . LYS A 1 97 ? 23.405 -14.108 -9.493 1.00 94.56 97 LYS A O 1
ATOM 769 N N . ALA A 1 98 ? 25.246 -13.496 -10.639 1.00 95.88 98 ALA A N 1
ATOM 770 C CA . ALA A 1 98 ? 25.125 -12.067 -10.364 1.00 95.88 98 ALA A CA 1
ATOM 771 C C . ALA A 1 98 ? 23.872 -11.489 -11.032 1.00 95.88 98 ALA A C 1
ATOM 773 O O . ALA A 1 98 ? 23.063 -10.843 -10.367 1.00 95.88 98 ALA A O 1
ATOM 774 N N . ARG A 1 99 ? 23.656 -11.801 -12.316 1.00 94.50 99 ARG A N 1
ATOM 775 C CA . ARG A 1 99 ? 22.450 -11.384 -13.041 1.00 94.50 99 ARG A CA 1
ATOM 776 C C . ARG A 1 99 ? 21.190 -12.019 -12.468 1.00 94.50 99 ARG A C 1
ATOM 778 O O . ARG A 1 99 ? 20.187 -11.332 -12.303 1.00 94.50 99 ARG A O 1
ATOM 785 N N . THR A 1 100 ? 21.242 -13.304 -12.117 1.00 96.19 100 THR A N 1
ATOM 786 C CA . THR A 1 100 ? 20.104 -13.987 -11.484 1.00 96.19 100 THR A CA 1
ATOM 787 C C . THR A 1 100 ? 19.739 -13.336 -10.149 1.00 96.19 100 THR A C 1
ATOM 789 O O . THR A 1 100 ? 18.562 -13.093 -9.902 1.00 96.19 100 THR A O 1
ATOM 792 N N . GLU A 1 101 ? 20.714 -13.015 -9.292 1.00 96.31 101 GLU A N 1
ATOM 793 C CA . GLU A 1 101 ? 20.428 -12.381 -7.998 1.00 96.31 101 GLU A CA 1
ATOM 794 C C . GLU A 1 101 ? 19.929 -10.942 -8.153 1.00 96.31 101 GLU A C 1
ATOM 796 O O . GLU A 1 101 ? 18.998 -10.547 -7.453 1.00 96.31 101 GLU A O 1
ATOM 801 N N . TYR A 1 102 ? 20.465 -10.185 -9.115 1.00 96.06 102 TYR A N 1
ATOM 802 C CA . TYR A 1 102 ? 19.932 -8.870 -9.468 1.00 96.06 102 TYR A CA 1
ATOM 803 C C . TYR A 1 102 ? 18.456 -8.955 -9.884 1.00 96.06 102 TYR A C 1
ATOM 805 O O . TYR A 1 102 ? 17.620 -8.236 -9.339 1.00 96.06 102 TYR A O 1
ATOM 813 N N . LEU A 1 103 ? 18.113 -9.881 -10.787 1.00 96.25 103 LEU A N 1
ATOM 814 C CA . LEU A 1 103 ? 16.729 -10.086 -11.218 1.00 96.25 103 LEU A CA 1
ATOM 815 C C . LEU A 1 103 ? 15.837 -10.526 -10.052 1.00 96.25 103 LEU A C 1
ATOM 817 O O . LEU A 1 103 ? 14.729 -10.021 -9.914 1.00 96.25 103 LEU A O 1
ATOM 821 N N . ARG A 1 104 ? 16.314 -11.400 -9.158 1.00 96.19 104 ARG A N 1
ATOM 822 C CA . ARG A 1 104 ? 15.569 -11.773 -7.942 1.00 96.19 104 ARG A CA 1
ATOM 823 C C . ARG A 1 104 ? 15.323 -10.581 -7.026 1.00 96.19 104 ARG A C 1
ATOM 825 O O . ARG A 1 104 ? 14.217 -10.438 -6.512 1.00 96.19 104 ARG A O 1
ATOM 832 N N . ALA A 1 105 ? 16.325 -9.732 -6.808 1.00 96.06 105 ALA A N 1
ATOM 833 C CA . ALA A 1 105 ? 16.173 -8.520 -6.012 1.00 96.06 105 ALA A CA 1
ATOM 834 C C . ALA A 1 105 ? 15.157 -7.561 -6.646 1.00 96.06 105 ALA A C 1
ATOM 836 O O . ALA A 1 105 ? 14.297 -7.028 -5.943 1.00 96.06 105 ALA A O 1
ATOM 837 N N . GLU A 1 106 ? 15.199 -7.411 -7.970 1.00 94.81 106 GLU A N 1
ATOM 838 C CA . GLU A 1 106 ? 14.245 -6.599 -8.720 1.00 94.81 106 GLU A CA 1
ATOM 839 C C . GLU A 1 106 ? 12.816 -7.152 -8.622 1.00 94.81 106 GLU A C 1
ATOM 841 O O . GLU A 1 106 ? 11.885 -6.392 -8.354 1.00 94.81 106 GLU A O 1
ATOM 846 N N . ILE A 1 107 ? 12.637 -8.471 -8.746 1.00 95.31 107 ILE A N 1
ATOM 847 C CA . ILE A 1 107 ? 11.345 -9.143 -8.540 1.00 95.31 107 ILE A CA 1
ATOM 848 C C . ILE A 1 107 ? 10.837 -8.880 -7.120 1.00 95.31 107 ILE A C 1
ATOM 850 O O . ILE A 1 107 ? 9.717 -8.403 -6.962 1.00 95.31 107 ILE A O 1
ATOM 854 N N . ARG A 1 108 ? 11.665 -9.089 -6.085 1.00 95.00 108 ARG A N 1
ATOM 855 C CA . ARG A 1 108 ? 11.288 -8.824 -4.681 1.00 95.00 108 ARG A CA 1
ATOM 856 C C . ARG A 1 108 ? 10.858 -7.373 -4.465 1.00 95.00 108 ARG A C 1
ATOM 858 O O . ARG A 1 108 ? 9.879 -7.122 -3.760 1.00 95.00 108 ARG A O 1
ATOM 865 N N . ARG A 1 109 ? 11.570 -6.421 -5.075 1.00 92.69 109 ARG A N 1
ATOM 866 C CA . ARG A 1 109 ? 11.245 -4.992 -5.012 1.00 92.69 109 ARG A CA 1
ATOM 867 C C . ARG A 1 109 ? 9.887 -4.707 -5.655 1.00 92.69 109 ARG A C 1
ATOM 869 O O . ARG A 1 109 ? 9.040 -4.081 -5.019 1.00 92.69 109 ARG A O 1
ATOM 876 N N . ARG A 1 110 ? 9.658 -5.200 -6.877 1.00 92.88 110 ARG A N 1
ATOM 877 C CA . ARG A 1 110 ? 8.388 -5.029 -7.604 1.00 92.88 110 ARG A CA 1
ATOM 878 C C . ARG A 1 110 ? 7.220 -5.696 -6.886 1.00 92.88 110 ARG A C 1
ATOM 880 O O . ARG A 1 110 ? 6.165 -5.082 -6.767 1.00 92.88 110 ARG A O 1
ATOM 887 N N . ASP A 1 111 ? 7.415 -6.901 -6.364 1.00 93.38 111 ASP A N 1
ATOM 888 C CA . ASP A 1 111 ? 6.385 -7.647 -5.638 1.00 93.38 111 ASP A CA 1
ATOM 889 C C . ASP A 1 111 ? 6.012 -6.947 -4.329 1.00 93.38 111 ASP A C 1
ATOM 891 O O . ASP A 1 111 ? 4.829 -6.810 -4.017 1.00 93.38 111 ASP A O 1
ATOM 895 N N . THR A 1 112 ? 7.002 -6.433 -3.593 1.00 91.69 112 THR A N 1
ATOM 896 C CA . THR A 1 112 ? 6.768 -5.632 -2.381 1.00 91.69 112 THR A CA 1
ATOM 897 C C . THR A 1 112 ? 5.975 -4.372 -2.714 1.00 91.69 112 THR A C 1
ATOM 899 O O . THR A 1 112 ? 4.954 -4.101 -2.085 1.00 91.69 112 THR A O 1
ATOM 902 N N . HIS A 1 113 ? 6.387 -3.641 -3.749 1.00 91.75 113 HIS A N 1
ATOM 903 C CA . HIS A 1 113 ? 5.705 -2.431 -4.197 1.00 91.75 113 HIS A CA 1
ATOM 904 C C . HIS A 1 113 ? 4.253 -2.706 -4.625 1.00 91.75 113 HIS A C 1
ATOM 906 O O . HIS A 1 113 ? 3.321 -2.047 -4.163 1.00 91.75 113 HIS A O 1
ATOM 912 N N . ALA A 1 114 ? 4.039 -3.732 -5.454 1.00 92.31 114 ALA A N 1
ATOM 913 C CA . ALA A 1 114 ? 2.714 -4.143 -5.906 1.00 92.31 114 ALA A CA 1
ATOM 914 C C . ALA A 1 114 ? 1.822 -4.600 -4.741 1.00 92.31 114 ALA A C 1
ATOM 916 O O . ALA A 1 114 ? 0.633 -4.276 -4.710 1.00 92.31 114 ALA A O 1
ATOM 917 N N . ARG A 1 115 ? 2.388 -5.313 -3.757 1.00 93.94 115 ARG A N 1
ATOM 918 C CA . ARG A 1 115 ? 1.680 -5.727 -2.540 1.00 93.94 115 ARG A CA 1
ATOM 919 C C . ARG A 1 115 ? 1.183 -4.518 -1.753 1.00 93.94 115 ARG A C 1
ATOM 921 O O . ARG A 1 115 ? 0.004 -4.487 -1.411 1.00 93.94 115 ARG A O 1
ATOM 928 N N . VAL A 1 116 ? 2.047 -3.534 -1.504 1.00 93.12 116 VAL A N 1
ATOM 92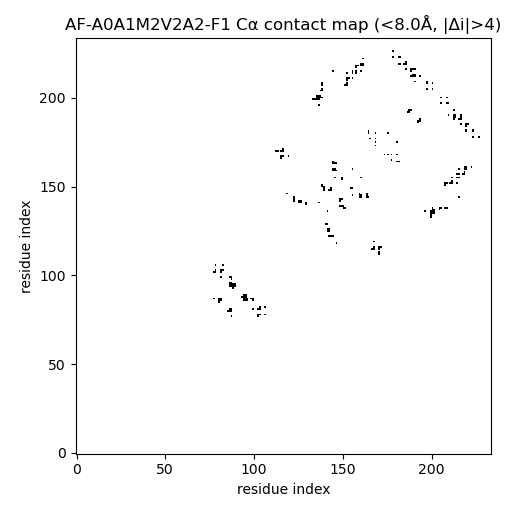9 C CA . VAL A 1 116 ? 1.694 -2.324 -0.746 1.00 93.12 116 VAL A CA 1
ATOM 930 C C . VAL A 1 116 ? 0.602 -1.524 -1.464 1.00 93.12 116 VAL A C 1
ATOM 932 O O . VAL A 1 116 ? -0.385 -1.143 -0.834 1.00 93.12 116 VAL A O 1
ATOM 935 N N . ILE A 1 117 ? 0.708 -1.336 -2.787 1.00 92.81 117 ILE A N 1
ATOM 936 C CA . ILE A 1 117 ? -0.342 -0.671 -3.582 1.00 92.81 117 ILE A CA 1
ATOM 937 C C . ILE A 1 117 ? -1.670 -1.417 -3.453 1.00 92.81 117 ILE A C 1
ATOM 939 O O . ILE A 1 117 ? -2.685 -0.823 -3.086 1.00 92.81 117 ILE A O 1
ATOM 943 N N . LYS A 1 118 ? -1.665 -2.732 -3.703 1.00 94.44 118 LYS A N 1
ATOM 944 C CA . LYS A 1 118 ? -2.871 -3.565 -3.633 1.00 94.44 118 LYS A CA 1
ATOM 945 C C . LYS A 1 118 ? -3.521 -3.497 -2.253 1.00 94.44 118 LYS A C 1
ATOM 947 O O . LYS A 1 118 ? -4.746 -3.414 -2.141 1.00 94.44 118 LYS A O 1
ATOM 952 N N . GLN A 1 119 ? -2.713 -3.536 -1.200 1.00 94.25 119 GLN A N 1
ATOM 953 C CA . GLN A 1 119 ? -3.186 -3.455 0.173 1.00 94.25 119 GLN A CA 1
ATOM 954 C C . GLN A 1 119 ? -3.828 -2.091 0.463 1.00 94.25 119 GLN A C 1
ATOM 956 O O . GLN A 1 119 ? -4.937 -2.032 0.999 1.00 94.25 119 GLN A O 1
ATOM 961 N N . TRP A 1 120 ? -3.185 -0.999 0.045 1.00 94.56 120 TRP A N 1
ATOM 962 C CA . TRP A 1 120 ? -3.720 0.352 0.193 1.00 94.56 120 TRP A CA 1
ATOM 963 C C . TRP A 1 120 ? -5.031 0.554 -0.582 1.00 94.56 120 TRP A C 1
ATOM 965 O O . TRP A 1 120 ? -5.986 1.145 -0.069 1.00 94.56 120 TRP A O 1
ATOM 975 N N . ASP A 1 121 ? -5.121 0.029 -1.803 1.00 94.50 121 ASP A N 1
ATOM 976 C CA . ASP A 1 121 ? -6.343 0.072 -2.609 1.00 94.50 121 ASP A CA 1
ATOM 977 C C . ASP A 1 121 ? -7.477 -0.744 -1.987 1.00 94.50 121 ASP A C 1
ATOM 979 O O . ASP A 1 121 ? -8.626 -0.291 -1.958 1.00 94.50 121 ASP A O 1
ATOM 983 N N . THR A 1 122 ? -7.153 -1.903 -1.413 1.00 95.19 122 THR A N 1
ATOM 984 C CA . THR A 1 122 ? -8.109 -2.729 -0.667 1.00 95.19 122 THR A CA 1
ATOM 985 C C . THR A 1 122 ? -8.647 -1.972 0.546 1.00 95.19 122 THR A C 1
ATOM 987 O O . THR A 1 122 ? -9.861 -1.882 0.723 1.00 95.19 122 THR A O 1
ATOM 990 N N . TYR A 1 123 ? -7.767 -1.352 1.336 1.00 96.06 123 TYR A N 1
ATOM 991 C CA . TYR A 1 123 ? -8.137 -0.511 2.478 1.00 96.06 123 TYR A CA 1
ATOM 992 C C . TYR A 1 123 ? -9.062 0.643 2.072 1.00 96.06 123 TYR A C 1
ATOM 994 O O . TYR A 1 123 ? -10.130 0.822 2.660 1.00 96.06 123 TYR A O 1
ATOM 1002 N N . LYS A 1 124 ? -8.711 1.396 1.018 1.00 94.50 124 LYS A N 1
ATOM 1003 C CA . LYS A 1 124 ? -9.559 2.482 0.494 1.00 94.50 124 LYS A CA 1
ATOM 1004 C C . LYS A 1 124 ? -10.925 1.971 0.041 1.00 94.50 124 LYS A C 1
ATOM 1006 O O . LYS A 1 124 ? -11.934 2.629 0.281 1.00 94.50 124 LYS A O 1
ATOM 1011 N N . THR A 1 125 ? -10.956 0.825 -0.632 1.00 96.25 125 THR A N 1
ATOM 1012 C CA . THR A 1 125 ? -12.195 0.232 -1.144 1.00 96.25 125 THR A CA 1
ATOM 1013 C C . THR A 1 125 ? -13.106 -0.194 -0.001 1.00 96.25 125 THR A C 1
ATOM 1015 O O . THR A 1 125 ? -14.278 0.173 0.001 1.00 96.25 125 THR A O 1
ATOM 1018 N N . ARG A 1 126 ? -12.568 -0.871 1.019 1.00 95.94 126 ARG A N 1
ATOM 1019 C CA . ARG A 1 126 ? -13.332 -1.254 2.216 1.00 95.94 126 ARG A CA 1
ATOM 1020 C C . ARG A 1 126 ? -13.895 -0.042 2.951 1.00 95.94 126 ARG A C 1
ATOM 1022 O O . ARG A 1 126 ? -15.066 -0.049 3.303 1.00 95.94 126 ARG A O 1
ATOM 1029 N N . TRP A 1 127 ? -13.114 1.031 3.091 1.00 95.81 127 TRP A N 1
ATOM 1030 C CA . TRP A 1 127 ? -13.615 2.295 3.638 1.00 95.81 127 TRP A CA 1
ATOM 1031 C C . TRP A 1 127 ? -14.800 2.857 2.852 1.00 95.81 127 TRP A C 1
ATOM 1033 O O . TRP A 1 127 ? -15.797 3.250 3.451 1.00 95.81 127 TRP A O 1
ATOM 1043 N N . LYS A 1 128 ? -14.716 2.884 1.516 1.00 96.12 128 LYS A N 1
ATOM 1044 C CA . LYS A 1 128 ? -15.825 3.355 0.671 1.00 96.12 128 LYS A CA 1
ATOM 1045 C C . LYS A 1 128 ? -17.083 2.510 0.869 1.00 96.12 128 LYS A C 1
ATOM 1047 O O . LYS A 1 128 ? -18.163 3.070 1.007 1.00 96.12 128 LYS A O 1
ATOM 1052 N N . VAL A 1 129 ? -16.936 1.186 0.911 1.00 95.88 129 VAL A N 1
ATOM 1053 C CA . VAL A 1 129 ? -18.055 0.253 1.123 1.00 95.88 129 VAL A CA 1
ATOM 1054 C C . VAL A 1 129 ? -18.677 0.441 2.510 1.00 95.88 129 VAL A C 1
ATOM 1056 O O . VAL A 1 129 ? -19.896 0.554 2.613 1.00 95.88 129 VAL A O 1
ATOM 1059 N N . LEU A 1 130 ? -17.859 0.548 3.562 1.00 95.25 130 LEU A N 1
ATOM 1060 C CA . LEU A 1 130 ? -18.323 0.746 4.940 1.00 95.25 130 LEU A CA 1
ATOM 1061 C C . LEU A 1 130 ? -19.152 2.026 5.089 1.00 95.25 130 LEU A C 1
ATOM 1063 O O . LEU A 1 130 ? -20.203 2.008 5.731 1.00 95.25 130 LEU A O 1
ATOM 1067 N N . LEU A 1 131 ? -18.688 3.125 4.484 1.00 93.56 131 LEU A N 1
ATOM 1068 C CA . LEU A 1 131 ? -19.358 4.426 4.547 1.00 93.56 131 LEU A CA 1
ATOM 1069 C C . LEU A 1 131 ? -20.615 4.505 3.669 1.00 93.56 131 LEU A C 1
ATOM 1071 O O . LEU A 1 131 ? -21.508 5.286 3.975 1.00 93.56 131 LEU A O 1
ATOM 1075 N N . ALA A 1 132 ? -20.686 3.727 2.586 1.00 94.31 132 ALA A N 1
ATOM 1076 C CA . ALA A 1 132 ? -21.857 3.683 1.709 1.00 94.31 132 ALA A CA 1
ATOM 1077 C C . ALA A 1 132 ? -22.975 2.771 2.243 1.00 94.31 132 ALA A C 1
ATOM 1079 O O . ALA A 1 132 ? -24.142 2.960 1.905 1.00 94.31 132 ALA A O 1
ATOM 1080 N N . SER A 1 133 ? -22.623 1.769 3.050 1.00 93.19 133 SER A N 1
ATOM 1081 C CA . SER A 1 133 ? -23.576 0.861 3.688 1.00 93.19 133 SER A CA 1
ATOM 1082 C C . SER A 1 133 ? -24.079 1.425 5.018 1.00 93.19 133 SER A C 1
ATOM 1084 O O . SER A 1 133 ? -23.342 2.129 5.699 1.00 93.19 133 SER A O 1
ATOM 1086 N N . ASN A 1 134 ? -25.290 1.034 5.428 1.00 92.19 134 ASN A N 1
ATOM 1087 C CA . ASN A 1 134 ? -25.837 1.232 6.778 1.00 92.19 134 ASN A CA 1
ATOM 1088 C C . ASN A 1 134 ? -26.047 -0.095 7.532 1.00 92.19 134 ASN A C 1
ATOM 1090 O O . ASN A 1 134 ? -26.735 -0.131 8.549 1.00 92.19 134 ASN A O 1
ATOM 1094 N N . THR A 1 135 ? -25.475 -1.198 7.042 1.00 93.75 135 THR A N 1
ATOM 1095 C CA . THR A 1 135 ? -25.574 -2.508 7.700 1.00 93.75 135 THR A CA 1
ATOM 1096 C C . THR A 1 135 ? -24.877 -2.509 9.065 1.00 93.75 135 THR A C 1
ATOM 1098 O O . THR A 1 135 ? -23.921 -1.737 9.246 1.00 93.75 135 THR A O 1
ATOM 1101 N N . PRO A 1 136 ? -25.320 -3.382 9.997 1.00 96.06 136 PRO A N 1
ATOM 1102 C CA . PRO A 1 136 ? -24.575 -3.681 11.214 1.00 96.06 136 PRO A CA 1
ATOM 1103 C C . PRO A 1 136 ? -23.144 -4.112 10.885 1.00 96.06 136 PRO A C 1
ATOM 1105 O O . PRO A 1 136 ? -22.922 -4.768 9.866 1.00 96.06 136 PRO A O 1
ATOM 1108 N N . LEU A 1 137 ? -22.193 -3.716 11.728 1.00 97.06 137 LEU A N 1
ATOM 1109 C CA . LEU A 1 137 ? -20.764 -3.962 11.534 1.00 97.06 137 LEU A CA 1
ATOM 1110 C C . LEU A 1 137 ? -20.226 -4.872 12.638 1.00 97.06 137 LEU A C 1
ATOM 1112 O O . LEU A 1 137 ? -20.489 -4.639 13.816 1.00 97.06 137 LEU A O 1
ATOM 1116 N N . ALA A 1 138 ? -19.441 -5.874 12.267 1.00 96.75 138 ALA A N 1
ATOM 1117 C CA . ALA A 1 138 ? -18.587 -6.615 13.185 1.00 96.75 138 ALA A CA 1
ATOM 1118 C C . ALA A 1 138 ? -17.171 -6.019 13.203 1.00 96.75 138 ALA A C 1
ATOM 1120 O O . ALA A 1 138 ? -16.787 -5.234 12.329 1.00 96.75 138 ALA A O 1
ATOM 1121 N N . PHE A 1 139 ? -16.349 -6.440 14.163 1.00 97.19 139 PHE A N 1
ATOM 1122 C CA . PHE A 1 139 ? -14.945 -6.032 14.255 1.00 97.19 139 PHE A CA 1
ATOM 1123 C C . PHE A 1 139 ? -14.168 -6.302 12.952 1.00 97.19 139 PHE A C 1
ATOM 1125 O O . PHE A 1 139 ? -13.353 -5.483 12.519 1.00 97.19 139 PHE A O 1
ATOM 1132 N N . ALA A 1 140 ? -14.455 -7.428 12.292 1.00 96.19 140 ALA A N 1
ATOM 1133 C CA . ALA A 1 140 ? -13.808 -7.839 11.047 1.00 96.19 140 ALA A CA 1
ATOM 1134 C C . ALA A 1 140 ? -14.185 -6.975 9.827 1.00 96.19 140 ALA A C 1
ATOM 1136 O O . ALA A 1 140 ? -13.438 -6.964 8.846 1.00 96.19 140 ALA A O 1
ATOM 1137 N N . ASP A 1 141 ? -15.299 -6.238 9.882 1.00 95.50 141 ASP A N 1
ATOM 1138 C CA . ASP A 1 141 ? -15.754 -5.374 8.785 1.00 95.50 141 ASP A CA 1
ATOM 1139 C C . ASP A 1 141 ? -15.040 -4.017 8.779 1.00 95.50 141 ASP A C 1
ATOM 1141 O O .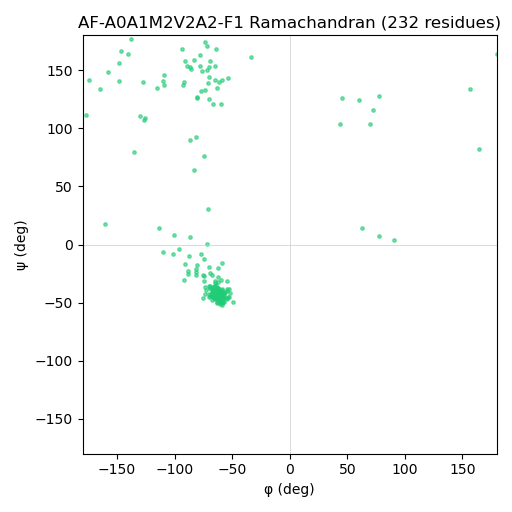 ASP A 1 141 ? -14.979 -3.333 7.751 1.00 95.50 141 ASP A O 1
ATOM 1145 N N . ILE A 1 142 ? -14.473 -3.620 9.922 1.00 96.94 142 ILE A N 1
ATOM 1146 C CA . ILE A 1 142 ? -13.755 -2.357 10.061 1.00 96.94 142 ILE A CA 1
ATOM 1147 C C . ILE A 1 142 ? -12.434 -2.441 9.283 1.00 96.94 142 ILE A C 1
ATOM 1149 O O . ILE A 1 142 ? -11.636 -3.336 9.531 1.00 96.94 142 ILE A O 1
ATOM 1153 N N . PRO A 1 143 ? -12.134 -1.527 8.348 1.00 97.06 143 PRO A N 1
ATOM 1154 C CA . PRO A 1 143 ? -10.907 -1.556 7.554 1.00 97.06 143 PRO A CA 1
ATOM 1155 C C . PRO A 1 143 ? -9.690 -1.128 8.384 1.00 97.06 143 PRO A C 1
ATOM 1157 O O . PRO A 1 143 ? -9.194 -0.009 8.246 1.00 97.06 143 PRO A O 1
ATOM 1160 N N . TRP A 1 144 ? -9.205 -2.011 9.252 1.00 97.69 144 TRP A N 1
ATOM 1161 C CA . TRP A 1 144 ? -8.049 -1.754 10.102 1.00 97.69 144 TRP A CA 1
ATOM 1162 C C . TRP A 1 144 ? -6.781 -1.498 9.263 1.00 97.69 144 TRP A C 1
ATOM 1164 O O . TRP A 1 144 ? -6.568 -2.163 8.244 1.00 97.69 144 TRP A O 1
ATOM 1174 N N . PRO A 1 145 ? -5.929 -0.532 9.652 1.00 96.56 145 PRO A N 1
ATOM 1175 C CA . PRO A 1 145 ? -4.774 -0.108 8.866 1.00 96.56 145 PRO A CA 1
ATOM 1176 C C . PRO A 1 145 ? -3.569 -1.031 9.107 1.00 96.56 145 PRO A C 1
ATOM 1178 O O . PRO A 1 145 ? -2.560 -0.609 9.656 1.00 96.56 145 PRO A O 1
ATOM 1181 N N . VAL A 1 146 ? -3.685 -2.306 8.737 1.00 95.81 146 VAL A N 1
ATOM 1182 C CA . VAL A 1 146 ? -2.648 -3.336 8.933 1.00 95.81 146 VAL A CA 1
ATOM 1183 C C . VAL A 1 146 ? -2.554 -4.283 7.725 1.00 95.81 146 VAL A C 1
ATOM 1185 O O . VAL A 1 146 ? -3.442 -4.310 6.870 1.00 95.81 146 VAL A O 1
ATOM 1188 N N . ALA A 1 147 ? -1.451 -5.043 7.627 1.00 90.12 147 ALA A N 1
ATOM 1189 C CA . ALA A 1 147 ? -1.169 -6.050 6.580 1.00 90.12 147 ALA A CA 1
ATOM 1190 C C . ALA A 1 147 ? -2.321 -7.030 6.350 1.00 90.12 147 ALA A C 1
ATOM 1192 O O . ALA A 1 147 ? -2.763 -7.261 5.220 1.00 90.12 147 ALA A O 1
ATOM 1193 N N . HIS A 1 148 ? -2.803 -7.588 7.450 1.00 91.00 148 HIS A N 1
ATOM 1194 C CA . HIS A 1 148 ? -3.819 -8.618 7.483 1.00 91.00 148 HIS A CA 1
ATOM 1195 C C . HIS A 1 148 ? -4.929 -8.167 8.413 1.00 91.00 148 HIS A C 1
ATOM 1197 O O . HIS A 1 148 ? -4.659 -7.570 9.451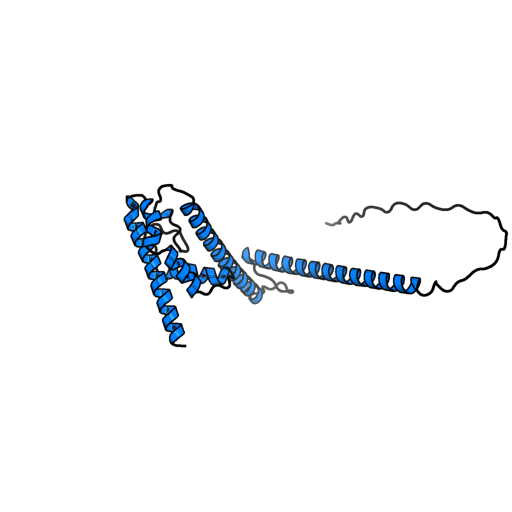 1.00 91.00 148 HIS A O 1
ATOM 1203 N N . GLN A 1 149 ? -6.170 -8.439 8.019 1.00 93.19 149 GLN A N 1
ATOM 1204 C CA . GLN A 1 149 ? -7.329 -8.066 8.814 1.00 93.19 149 GLN A CA 1
ATOM 1205 C C . GLN A 1 149 ? -7.241 -8.756 10.188 1.00 93.19 149 GLN A C 1
ATOM 1207 O O . GLN A 1 149 ? -7.181 -9.986 10.220 1.00 93.19 149 GLN A O 1
ATOM 1212 N N . PRO A 1 150 ? -7.212 -8.000 11.294 1.00 95.62 150 PRO A N 1
ATOM 1213 C CA . PRO A 1 150 ? -7.117 -8.566 12.629 1.00 95.62 150 PRO A CA 1
ATOM 1214 C C . PRO A 1 150 ? -8.432 -9.243 13.018 1.00 95.62 150 PRO A C 1
ATOM 1216 O O . PRO A 1 150 ? -9.511 -8.827 12.584 1.00 95.62 150 PRO A O 1
ATOM 1219 N N . SER A 1 151 ? -8.333 -10.269 13.860 1.00 94.12 151 SER A N 1
ATOM 1220 C CA . SER A 1 151 ? -9.487 -10.937 14.470 1.00 94.12 151 SER A CA 1
ATOM 1221 C C . SER A 1 151 ? -9.917 -10.289 15.783 1.00 94.12 151 SER A C 1
ATOM 1223 O O . SER A 1 151 ? -11.068 -10.436 16.183 1.00 94.12 151 SER A O 1
ATOM 1225 N N . SER A 1 152 ? -9.009 -9.571 16.445 1.00 95.31 152 SER A N 1
ATOM 1226 C CA . SER A 1 152 ? -9.242 -8.921 17.732 1.00 95.31 152 SER A CA 1
ATOM 1227 C C . SER A 1 152 ? -8.456 -7.615 17.866 1.00 95.31 152 SER A C 1
ATOM 1229 O O . SER A 1 152 ? -7.521 -7.351 17.106 1.00 95.31 152 SER A O 1
ATOM 1231 N N . ALA A 1 153 ? -8.800 -6.800 18.867 1.00 94.94 153 ALA A N 1
ATOM 1232 C CA . ALA A 1 153 ? -8.068 -5.569 19.167 1.00 94.94 153 ALA A CA 1
ATOM 1233 C C . ALA A 1 153 ? -6.603 -5.830 19.570 1.00 94.94 153 ALA A C 1
ATOM 1235 O O . ALA A 1 153 ? -5.740 -5.005 19.290 1.00 94.94 153 ALA A O 1
ATOM 1236 N N . LEU A 1 154 ? -6.301 -6.994 20.154 1.00 93.38 154 LEU A N 1
ATOM 1237 C CA . LEU A 1 154 ? -4.947 -7.379 20.573 1.00 93.38 154 LEU A CA 1
ATOM 1238 C C . LEU A 1 154 ? -4.003 -7.632 19.387 1.00 93.38 154 LEU A C 1
ATOM 1240 O O . LEU A 1 154 ? -2.787 -7.475 19.506 1.00 93.38 154 LEU A O 1
ATOM 1244 N N . ASP A 1 155 ? -4.561 -7.977 18.226 1.00 93.69 155 ASP A N 1
ATOM 1245 C CA . ASP A 1 155 ? -3.794 -8.188 16.997 1.00 93.69 155 ASP A CA 1
ATOM 1246 C C . ASP A 1 155 ? -3.318 -6.853 16.382 1.00 93.69 155 ASP A C 1
ATOM 1248 O O . ASP A 1 155 ? -2.469 -6.833 15.486 1.00 93.69 155 ASP A O 1
ATOM 1252 N N . LEU A 1 156 ? -3.850 -5.716 16.853 1.00 95.94 156 LEU A N 1
ATOM 1253 C CA . LEU A 1 156 ? -3.466 -4.383 16.398 1.00 95.94 156 LEU A CA 1
ATOM 1254 C C . LEU A 1 156 ? -2.185 -3.927 17.095 1.00 95.94 156 LEU A C 1
ATOM 1256 O O . LEU A 1 156 ? -2.206 -3.294 18.147 1.00 95.94 156 LEU A O 1
ATOM 1260 N N . GLN A 1 157 ? -1.051 -4.200 16.460 1.00 96.19 157 GLN A N 1
ATOM 1261 C CA . GLN A 1 157 ? 0.237 -3.689 16.919 1.00 96.19 157 GLN A CA 1
ATOM 1262 C C . GLN A 1 157 ? 0.433 -2.228 16.464 1.00 96.19 157 GLN A C 1
ATOM 1264 O O . GLN A 1 157 ? 0.318 -1.953 15.260 1.00 96.19 157 GLN A O 1
ATOM 1269 N N . PRO A 1 158 ? 0.741 -1.280 17.374 1.00 95.38 158 PRO A N 1
ATOM 1270 C CA . PRO A 1 158 ? 0.942 0.134 17.037 1.00 95.38 158 PRO A CA 1
ATOM 1271 C C . PRO A 1 158 ? 1.957 0.363 15.910 1.00 95.38 158 PRO A C 1
ATOM 1273 O O . PRO A 1 158 ? 1.752 1.200 15.030 1.00 95.38 158 PRO A O 1
ATOM 1276 N N . GLU A 1 159 ? 3.034 -0.416 15.894 1.00 95.25 159 GLU A N 1
ATOM 1277 C CA . GLU A 1 159 ? 4.098 -0.335 14.899 1.00 95.25 159 GLU A CA 1
ATOM 1278 C C . GLU A 1 159 ? 3.590 -0.748 13.516 1.00 95.25 159 GLU A C 1
ATOM 1280 O O . GLU A 1 159 ? 3.900 -0.088 12.525 1.00 95.25 159 GLU A O 1
ATOM 1285 N N . ALA A 1 160 ? 2.756 -1.791 13.442 1.00 95.75 160 ALA A N 1
ATOM 1286 C CA . ALA A 1 160 ? 2.158 -2.253 12.191 1.00 95.75 160 ALA A CA 1
ATOM 1287 C C . ALA A 1 160 ? 1.188 -1.214 11.608 1.00 95.75 160 ALA A C 1
ATOM 1289 O O . ALA A 1 160 ? 1.148 -1.022 10.391 1.00 95.75 160 ALA A O 1
ATOM 1290 N N . VAL A 1 161 ? 0.452 -0.507 12.474 1.00 96.31 161 VAL A N 1
ATOM 1291 C CA . VAL A 1 161 ? -0.429 0.602 12.081 1.00 96.31 161 VAL A CA 1
ATOM 1292 C C . VAL A 1 161 ? 0.369 1.738 11.449 1.00 96.31 161 VAL A C 1
ATOM 1294 O O . VAL A 1 161 ? 0.005 2.243 10.388 1.00 96.31 161 VAL A O 1
ATOM 1297 N N . VAL A 1 162 ? 1.466 2.151 12.085 1.00 94.88 162 VAL A N 1
ATOM 1298 C CA . VAL A 1 162 ? 2.321 3.220 11.553 1.00 94.88 162 VAL A CA 1
ATOM 1299 C C . VAL A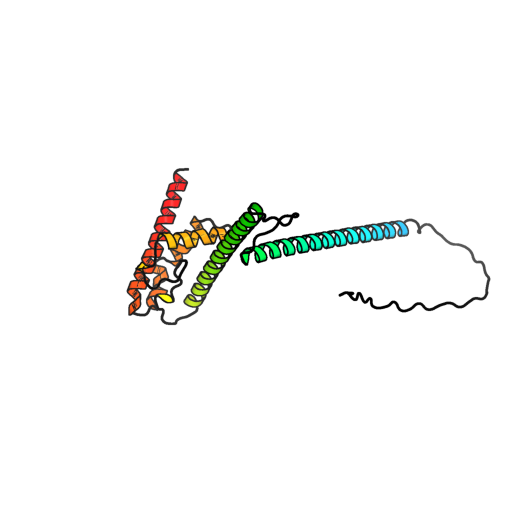 1 162 ? 2.973 2.783 10.243 1.00 94.88 162 VAL A C 1
ATOM 1301 O O . VAL A 1 162 ? 2.915 3.528 9.262 1.00 94.88 162 VAL A O 1
ATOM 1304 N N . LEU A 1 163 ? 3.530 1.568 10.211 1.00 94.06 163 LEU A N 1
ATOM 1305 C CA . LEU A 1 163 ? 4.182 0.990 9.038 1.00 94.06 163 LEU A CA 1
ATOM 1306 C C . LEU A 1 163 ? 3.245 0.960 7.826 1.00 94.06 163 LEU A C 1
ATOM 1308 O O . LEU A 1 163 ? 3.646 1.318 6.723 1.00 94.06 163 LEU A O 1
ATOM 1312 N N . PHE A 1 164 ? 1.974 0.612 8.031 1.00 95.44 164 PHE A N 1
ATOM 1313 C CA . PHE A 1 164 ? 0.979 0.602 6.964 1.00 95.44 164 PHE A CA 1
ATOM 1314 C C . PHE A 1 164 ? 0.860 1.953 6.244 1.00 95.44 164 PHE A C 1
ATOM 1316 O O . PHE A 1 164 ? 0.841 2.015 5.011 1.00 95.44 164 PHE A O 1
ATOM 1323 N N . PHE A 1 165 ? 0.794 3.056 6.996 1.00 93.25 165 PHE A N 1
ATOM 1324 C CA . PHE A 1 165 ? 0.683 4.384 6.395 1.00 93.25 165 PHE A CA 1
ATOM 1325 C C . PHE A 1 165 ? 1.996 4.844 5.758 1.00 93.25 165 PHE A C 1
ATOM 1327 O O . PHE A 1 165 ? 1.949 5.471 4.697 1.00 93.25 165 PHE A O 1
ATOM 1334 N N . THR A 1 166 ? 3.149 4.528 6.350 1.00 90.50 166 THR A N 1
ATOM 1335 C CA . THR A 1 166 ? 4.455 4.953 5.825 1.00 90.50 166 THR A CA 1
ATOM 1336 C C . THR A 1 166 ? 4.869 4.176 4.576 1.00 90.50 166 THR A C 1
ATOM 1338 O O . THR A 1 166 ? 5.280 4.795 3.594 1.00 90.50 166 THR A O 1
ATOM 1341 N N . GLU A 1 167 ? 4.677 2.854 4.537 1.00 89.62 167 GLU A N 1
ATOM 1342 C CA . GLU A 1 167 ? 4.944 2.040 3.342 1.00 89.62 167 GLU A CA 1
ATOM 1343 C C . GLU A 1 167 ? 4.071 2.486 2.164 1.00 89.62 167 GLU A C 1
ATOM 1345 O O . GLU A 1 167 ? 4.552 2.619 1.035 1.00 89.62 167 GLU A O 1
ATOM 1350 N N . SER A 1 168 ? 2.795 2.800 2.424 1.00 86.44 168 SER A N 1
ATOM 1351 C CA . SER A 1 168 ? 1.874 3.252 1.375 1.00 86.44 168 SER A CA 1
ATOM 1352 C C . SER A 1 168 ? 2.337 4.535 0.676 1.00 86.44 168 SER A C 1
ATOM 1354 O O . SER A 1 168 ? 2.080 4.710 -0.516 1.00 86.44 168 SER A O 1
ATOM 1356 N N . LEU A 1 169 ? 3.049 5.425 1.374 1.00 85.44 169 LEU A N 1
ATOM 1357 C CA . LEU A 1 169 ? 3.568 6.666 0.794 1.00 85.44 169 LEU A CA 1
ATOM 1358 C C . LEU A 1 169 ? 4.681 6.406 -0.210 1.00 85.44 169 LEU A C 1
ATOM 1360 O O . LEU A 1 169 ? 4.663 6.968 -1.303 1.00 85.44 169 LEU A O 1
ATOM 1364 N N . GLN A 1 170 ? 5.610 5.520 0.144 1.00 78.56 170 GLN A N 1
ATOM 1365 C CA . GLN A 1 170 ? 6.730 5.165 -0.722 1.00 78.56 170 GLN A CA 1
ATOM 1366 C C . GLN A 1 170 ? 6.246 4.488 -2.009 1.00 78.56 170 GLN A C 1
ATOM 1368 O O . GLN A 1 170 ? 6.820 4.709 -3.071 1.00 78.56 170 GLN A O 1
ATOM 1373 N N . ALA A 1 171 ? 5.168 3.700 -1.925 1.00 78.69 171 ALA A N 1
ATOM 1374 C CA . ALA A 1 171 ? 4.657 2.936 -3.058 1.00 78.69 171 ALA A CA 1
ATOM 1375 C C . ALA A 1 171 ? 3.640 3.688 -3.940 1.00 78.69 171 ALA A C 1
ATOM 1377 O O . ALA A 1 171 ? 3.473 3.364 -5.111 1.00 78.69 171 ALA A O 1
ATOM 1378 N N . THR A 1 172 ? 2.916 4.678 -3.409 1.00 72.88 172 THR A N 1
ATOM 1379 C CA . THR A 1 172 ? 1.861 5.366 -4.185 1.00 72.88 172 THR A CA 1
ATOM 1380 C C . THR A 1 172 ? 2.371 6.544 -5.014 1.00 72.88 172 THR A C 1
ATOM 1382 O O . THR A 1 172 ? 1.615 7.069 -5.830 1.00 72.88 172 THR A O 1
ATOM 1385 N N . GLY A 1 173 ? 3.628 6.967 -4.830 1.00 67.56 173 GLY A N 1
ATOM 1386 C CA . GLY A 1 173 ? 4.234 8.065 -5.594 1.00 67.56 173 GLY A CA 1
ATOM 1387 C C . GLY A 1 173 ? 3.542 9.421 -5.399 1.00 67.56 173 GLY A C 1
ATOM 1388 O O . GLY A 1 173 ? 3.750 10.343 -6.184 1.00 67.56 173 GLY A O 1
ATOM 1389 N N . ILE A 1 174 ? 2.690 9.547 -4.376 1.00 73.38 174 ILE A N 1
ATOM 1390 C CA . ILE A 1 174 ? 1.961 10.778 -4.075 1.00 73.38 174 ILE A CA 1
ATOM 1391 C C . ILE A 1 174 ? 2.922 11.750 -3.390 1.00 73.38 174 ILE A C 1
ATOM 1393 O O . ILE A 1 174 ? 3.559 11.399 -2.400 1.00 73.38 174 ILE A O 1
ATOM 1397 N N . ALA A 1 175 ? 2.951 13.003 -3.852 1.00 69.56 175 ALA A N 1
ATOM 1398 C CA . ALA A 1 175 ? 3.740 14.098 -3.276 1.00 69.56 175 ALA A CA 1
ATOM 1399 C C . ALA A 1 175 ? 3.223 14.597 -1.904 1.00 69.56 175 ALA A C 1
ATOM 1401 O O . ALA A 1 175 ? 3.324 15.777 -1.582 1.00 69.56 175 ALA A O 1
ATOM 1402 N N . THR A 1 176 ? 2.617 13.725 -1.095 1.00 79.00 176 THR A N 1
ATOM 1403 C CA . THR A 1 176 ? 2.211 14.047 0.278 1.00 79.00 176 THR A CA 1
ATOM 1404 C C . THR A 1 176 ? 3.315 13.660 1.242 1.00 79.00 176 THR A C 1
ATOM 1406 O O . THR A 1 176 ? 3.864 12.565 1.141 1.00 79.00 176 THR A O 1
ATOM 1409 N N . THR A 1 177 ? 3.595 14.522 2.216 1.00 84.75 177 THR A N 1
ATOM 1410 C CA . THR A 1 177 ? 4.557 14.207 3.275 1.00 84.75 177 THR A CA 1
ATOM 1411 C C . THR A 1 177 ? 4.023 13.112 4.206 1.00 84.75 177 THR A C 1
ATOM 1413 O O . THR A 1 177 ? 2.806 12.923 4.339 1.00 84.75 177 THR A O 1
ATOM 1416 N N . GLU A 1 178 ? 4.929 12.414 4.902 1.00 87.31 178 GLU A N 1
ATOM 1417 C CA . GLU A 1 178 ? 4.566 11.470 5.970 1.00 87.31 178 GLU A CA 1
ATOM 1418 C C . GLU A 1 178 ? 3.658 12.128 7.011 1.00 87.31 178 GLU A C 1
ATOM 1420 O O . GLU A 1 178 ? 2.604 11.591 7.359 1.00 87.31 178 GLU A O 1
ATOM 1425 N N . ALA A 1 179 ? 4.003 13.345 7.429 1.00 86.19 179 ALA A N 1
ATOM 1426 C CA . ALA A 1 179 ? 3.237 14.091 8.414 1.00 86.19 179 ALA A CA 1
ATOM 1427 C C . ALA A 1 179 ? 1.791 14.357 7.957 1.00 86.19 179 ALA A C 1
ATOM 1429 O O . ALA 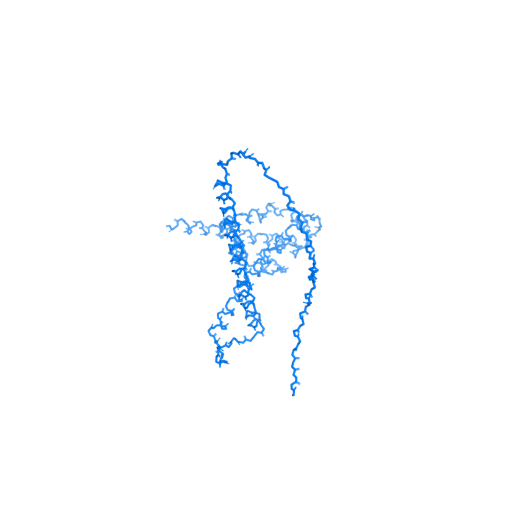A 1 179 ? 0.859 14.170 8.739 1.00 86.19 179 ALA A O 1
ATOM 1430 N N . ASP A 1 180 ? 1.571 14.738 6.696 1.00 89.69 180 ASP A N 1
ATOM 1431 C CA . ASP A 1 180 ? 0.221 15.015 6.184 1.00 89.69 180 ASP A CA 1
ATOM 1432 C C . ASP A 1 180 ? -0.629 13.752 6.068 1.00 89.69 180 ASP A C 1
ATOM 1434 O O . ASP A 1 180 ? -1.836 13.774 6.344 1.00 89.69 180 ASP A O 1
ATOM 1438 N N . ARG A 1 181 ? -0.008 12.623 5.707 1.00 90.69 181 ARG A N 1
ATOM 1439 C CA . ARG A 1 181 ? -0.683 11.322 5.685 1.00 90.69 181 ARG A CA 1
ATOM 1440 C C . ARG A 1 181 ? -1.139 10.905 7.067 1.00 90.69 181 ARG A C 1
ATOM 1442 O O . ARG A 1 181 ? -2.308 10.557 7.232 1.00 90.69 181 ARG A O 1
ATOM 1449 N N . LEU A 1 182 ? -0.239 10.976 8.040 1.00 92.50 182 LEU A N 1
ATOM 1450 C CA . LEU A 1 182 ? -0.536 10.581 9.407 1.00 92.50 182 LEU A CA 1
ATOM 1451 C C . LEU A 1 182 ? -1.582 11.507 10.031 1.00 92.50 182 LEU A C 1
ATOM 1453 O O . LEU A 1 182 ? -2.517 11.011 10.649 1.00 92.50 182 LEU A O 1
ATOM 1457 N N . ARG A 1 183 ? -1.514 12.828 9.808 1.00 92.56 183 ARG A N 1
ATOM 1458 C CA . ARG A 1 183 ? -2.555 13.773 10.265 1.00 92.56 183 ARG A CA 1
ATOM 1459 C C . ARG A 1 183 ? -3.923 13.452 9.668 1.00 92.56 183 ARG A C 1
ATOM 1461 O O . ARG A 1 183 ? -4.915 13.414 10.390 1.00 92.56 183 ARG A O 1
ATOM 1468 N N . SER A 1 184 ? -3.978 13.179 8.364 1.00 93.12 184 SER A N 1
ATOM 1469 C CA . SER A 1 184 ? -5.228 12.803 7.688 1.00 93.12 184 SER A CA 1
ATOM 1470 C C . SER A 1 184 ? -5.800 11.494 8.242 1.00 93.12 184 SER A C 1
ATOM 1472 O O . SER A 1 184 ? -7.011 11.370 8.425 1.00 93.12 184 SER A O 1
ATOM 1474 N N . ALA A 1 185 ? -4.934 10.518 8.528 1.00 94.69 185 ALA A N 1
ATOM 1475 C CA . ALA A 1 185 ? -5.325 9.264 9.160 1.00 94.69 185 ALA A CA 1
ATOM 1476 C C . ALA A 1 185 ? -5.815 9.483 10.600 1.00 94.69 185 ALA A C 1
ATOM 1478 O O . ALA A 1 185 ? -6.856 8.946 10.967 1.00 94.69 185 ALA A O 1
ATOM 1479 N N . LEU A 1 186 ? -5.125 10.318 11.380 1.00 95.50 186 LEU A N 1
ATOM 1480 C CA . LEU A 1 186 ? -5.479 10.644 12.761 1.00 95.50 186 LEU A CA 1
ATOM 1481 C C . LEU A 1 186 ? -6.878 11.261 12.851 1.00 95.50 186 LEU A C 1
ATOM 1483 O O . LEU A 1 186 ? -7.665 10.862 13.702 1.00 95.50 186 LEU A O 1
ATOM 1487 N N . LEU A 1 187 ? -7.212 12.190 11.948 1.00 95.38 187 LEU A N 1
ATOM 1488 C CA . LEU A 1 187 ? -8.544 12.799 11.894 1.00 95.38 187 LEU A CA 1
ATOM 1489 C C . LEU A 1 187 ? -9.640 11.775 11.587 1.00 95.38 187 LEU A C 1
ATOM 1491 O O . LEU A 1 187 ? -10.727 11.861 12.149 1.00 95.38 187 LEU A O 1
ATOM 1495 N N . ARG A 1 188 ? -9.362 10.798 10.715 1.00 96.00 188 ARG A N 1
ATOM 1496 C CA . ARG A 1 188 ? -10.312 9.723 10.399 1.00 96.00 188 ARG A CA 1
ATOM 1497 C C . ARG A 1 188 ? -10.519 8.779 11.579 1.00 96.00 188 ARG A C 1
ATOM 1499 O O . ARG A 1 188 ? -11.652 8.422 11.865 1.00 96.00 188 ARG A O 1
ATOM 1506 N N . TRP A 1 189 ? -9.432 8.390 12.236 1.00 97.38 189 TRP A N 1
ATOM 1507 C CA . TRP A 1 189 ? -9.433 7.441 13.350 1.00 97.38 189 TRP A CA 1
ATOM 1508 C C . TRP A 1 189 ? -9.690 8.092 14.712 1.00 97.38 189 TRP A C 1
ATOM 1510 O O . TRP A 1 189 ? -9.607 7.424 15.737 1.00 97.38 189 TRP A O 1
ATOM 1520 N N . HIS A 1 190 ? -10.013 9.385 14.749 1.00 96.69 190 HIS A N 1
ATOM 1521 C CA . HIS A 1 190 ? -10.366 10.055 15.990 1.00 96.69 190 HIS A CA 1
ATOM 1522 C C . HIS A 1 190 ? -11.646 9.430 16.582 1.00 96.69 190 HIS A C 1
ATOM 1524 O O . HIS A 1 190 ? -12.623 9.279 15.840 1.00 96.69 190 HIS A O 1
ATOM 1530 N N . PRO A 1 191 ? -11.701 9.131 17.896 1.00 95.94 191 PRO A N 1
ATOM 1531 C CA . PRO A 1 191 ? -12.868 8.498 18.522 1.00 95.94 191 PRO A CA 1
ATOM 1532 C C . PRO A 1 191 ? -14.198 9.211 18.224 1.00 95.94 191 PRO A C 1
ATOM 1534 O O . PRO A 1 191 ? -15.177 8.562 17.871 1.00 95.94 191 PRO A O 1
ATOM 1537 N N . ASP A 1 192 ? -14.206 10.552 18.248 1.00 95.50 192 ASP A N 1
ATOM 1538 C CA . ASP A 1 192 ? -15.362 11.377 17.838 1.00 95.50 192 ASP A CA 1
ATOM 1539 C C . ASP A 1 192 ? -15.871 11.047 16.424 1.00 95.50 192 ASP A C 1
ATOM 1541 O O . ASP A 1 192 ? -17.067 10.875 16.212 1.00 95.50 192 ASP A O 1
ATOM 1545 N N . LYS A 1 193 ? -14.975 10.905 15.439 1.00 93.88 193 LYS A N 1
ATOM 1546 C CA . LYS A 1 193 ? -15.364 10.613 14.049 1.00 93.88 193 LYS A CA 1
ATOM 1547 C C . LYS A 1 193 ? -15.799 9.165 13.865 1.00 93.88 193 LYS A C 1
ATOM 1549 O O . LYS A 1 193 ? -16.701 8.895 13.072 1.00 93.88 193 LYS A O 1
ATOM 1554 N N . MET A 1 194 ? -15.219 8.261 14.647 1.00 96.00 194 MET A N 1
ATOM 1555 C CA . MET A 1 194 ? -15.578 6.845 14.659 1.00 96.00 194 MET A CA 1
ATOM 1556 C C . MET A 1 194 ? -16.880 6.547 15.416 1.00 96.00 194 MET A C 1
ATOM 1558 O O . MET A 1 194 ? -17.386 5.435 15.302 1.00 96.00 194 MET A O 1
ATOM 1562 N N . SER A 1 195 ? -17.476 7.520 16.115 1.00 94.31 195 SER A N 1
ATOM 1563 C CA . SER A 1 195 ? -18.760 7.355 16.820 1.00 94.31 195 SER A CA 1
ATOM 1564 C C . SER A 1 195 ? -19.884 6.835 15.914 1.00 94.31 195 SER A C 1
ATOM 1566 O O . SER A 1 195 ? -20.642 5.954 16.308 1.00 94.31 195 SER A O 1
ATOM 1568 N N . THR A 1 196 ? -19.947 7.313 14.669 1.00 93.44 196 THR A N 1
ATOM 1569 C CA . THR A 1 196 ? -20.933 6.867 13.667 1.00 93.44 196 THR A CA 1
ATOM 1570 C C . THR A 1 196 ? -20.756 5.403 13.266 1.00 93.44 196 THR A C 1
ATOM 1572 O O . THR A 1 196 ? -21.733 4.713 12.986 1.00 93.44 196 THR A O 1
ATOM 1575 N N . VAL A 1 197 ? -19.513 4.920 13.261 1.00 94.94 197 VAL A N 1
ATOM 1576 C CA . VAL A 1 197 ? -19.178 3.519 12.996 1.00 94.94 197 VAL A CA 1
ATOM 1577 C C . VAL A 1 197 ? -19.523 2.671 14.218 1.00 94.94 197 VAL A C 1
ATOM 1579 O O . VAL A 1 197 ? -20.209 1.667 14.071 1.00 94.94 197 VAL A O 1
ATOM 1582 N N . LEU A 1 198 ? -19.143 3.122 15.420 1.00 95.38 198 LEU A N 1
ATOM 1583 C CA . LEU A 1 198 ? -19.449 2.453 16.690 1.00 95.38 198 LEU A CA 1
ATOM 1584 C C . LEU A 1 198 ? -20.954 2.294 16.925 1.00 95.38 198 LEU A C 1
ATOM 1586 O O . LEU A 1 198 ? -21.390 1.241 17.374 1.00 95.38 198 LEU A O 1
ATOM 1590 N N . ALA A 1 199 ? -21.758 3.297 16.562 1.00 95.56 199 ALA A N 1
ATOM 1591 C CA . ALA A 1 199 ? -23.217 3.238 16.668 1.00 95.56 199 ALA A CA 1
ATOM 1592 C C . ALA A 1 199 ? -23.850 2.140 15.794 1.00 95.56 199 ALA A C 1
ATOM 1594 O O . ALA A 1 199 ? -24.986 1.736 16.033 1.00 95.56 199 ALA A O 1
ATOM 1595 N N . ARG A 1 200 ? -23.129 1.669 14.772 1.00 96.50 200 ARG A N 1
ATOM 1596 C CA . ARG A 1 200 ? -23.550 0.590 13.870 1.00 96.50 200 ARG A CA 1
ATOM 1597 C C . ARG A 1 200 ? -22.901 -0.750 14.208 1.00 96.50 200 ARG A C 1
ATOM 1599 O O . ARG A 1 200 ? -23.257 -1.758 13.597 1.00 96.50 200 ARG A O 1
ATOM 1606 N N . THR A 1 201 ? -21.943 -0.772 15.129 1.00 97.25 201 THR A N 1
ATOM 1607 C CA . THR A 1 201 ? -21.257 -1.996 15.531 1.00 97.25 201 THR A CA 1
ATOM 1608 C C . THR A 1 201 ? -22.201 -2.883 16.338 1.00 97.25 201 THR A C 1
ATOM 1610 O O . THR A 1 201 ? -22.965 -2.403 17.175 1.00 97.25 201 THR A O 1
ATOM 1613 N N . VAL A 1 202 ? -22.166 -4.190 16.086 1.00 97.12 202 VAL A N 1
ATOM 1614 C CA . VAL A 1 202 ? -22.921 -5.170 16.874 1.00 97.12 202 VAL A CA 1
ATOM 1615 C C . VAL A 1 202 ? -22.508 -5.103 18.344 1.00 97.12 202 VAL A C 1
ATOM 1617 O O . VAL A 1 202 ? -21.329 -4.946 18.650 1.00 97.12 202 VAL A O 1
ATOM 1620 N N . ALA A 1 203 ? -23.467 -5.249 19.261 1.00 96.19 203 ALA A N 1
ATOM 1621 C CA . ALA A 1 203 ? -23.245 -5.035 20.696 1.00 96.19 203 ALA A CA 1
ATOM 1622 C C . ALA A 1 203 ? -22.081 -5.857 21.283 1.00 96.19 203 ALA A C 1
ATOM 1624 O O . ALA A 1 203 ? -21.409 -5.384 22.192 1.00 96.19 203 ALA A O 1
ATOM 1625 N N . THR A 1 204 ? -21.818 -7.054 20.747 1.00 96.56 204 THR A N 1
ATOM 1626 C CA . THR A 1 204 ? -20.717 -7.930 21.185 1.00 96.56 204 THR A CA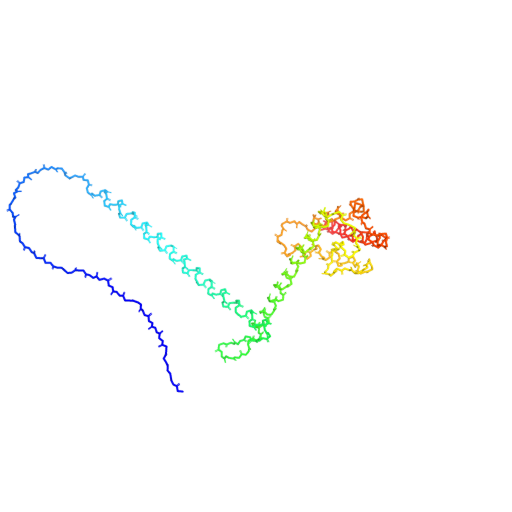 1
ATOM 1627 C C . THR A 1 204 ? -19.331 -7.373 20.876 1.00 96.56 204 THR A C 1
ATOM 1629 O O . THR A 1 204 ? -18.382 -7.697 21.580 1.00 96.56 204 THR A O 1
ATOM 1632 N N . ASP A 1 205 ? -19.216 -6.533 19.847 1.00 97.12 205 ASP A N 1
ATOM 1633 C CA . ASP A 1 205 ? -17.935 -6.089 19.298 1.00 97.12 205 ASP A CA 1
ATOM 1634 C C . ASP A 1 205 ? -17.657 -4.611 19.604 1.00 97.12 205 ASP A C 1
ATOM 1636 O O . ASP A 1 205 ? -16.567 -4.124 19.304 1.00 97.12 205 ASP A O 1
ATOM 1640 N N . VAL A 1 206 ? -18.614 -3.874 20.188 1.00 96.62 206 VAL A N 1
ATOM 1641 C CA . VAL A 1 206 ? -18.492 -2.425 20.450 1.00 96.62 206 VAL A CA 1
ATOM 1642 C C . VAL A 1 206 ? -17.234 -2.109 21.256 1.00 96.62 206 VAL A C 1
ATOM 1644 O O . VAL A 1 206 ? -16.476 -1.217 20.870 1.00 96.62 206 VAL A O 1
ATOM 1647 N N . ASP A 1 207 ? -16.981 -2.861 22.328 1.00 96.94 207 ASP A N 1
ATOM 1648 C CA . ASP A 1 207 ? -15.822 -2.639 23.195 1.00 96.94 207 ASP A CA 1
ATOM 1649 C C . ASP A 1 207 ? -14.513 -2.920 22.451 1.00 96.94 207 ASP A C 1
ATOM 1651 O O . ASP A 1 207 ? -13.605 -2.089 22.465 1.00 96.94 207 ASP A O 1
ATOM 1655 N N . SER A 1 208 ? -14.442 -4.028 21.707 1.00 97.25 208 SER A N 1
ATOM 1656 C CA . SER A 1 208 ? -13.263 -4.376 20.906 1.00 97.25 208 SER A CA 1
ATOM 1657 C C . SER A 1 208 ? -13.001 -3.372 19.781 1.00 97.25 208 SER A C 1
ATOM 1659 O O . SER A 1 208 ? -11.851 -3.013 19.528 1.00 97.25 208 SER A O 1
ATOM 1661 N N . VAL A 1 209 ? -14.041 -2.872 19.105 1.00 97.50 209 VAL A N 1
ATOM 1662 C CA . VAL A 1 209 ? -13.887 -1.833 18.074 1.00 97.50 209 VAL A CA 1
ATOM 1663 C C . VAL A 1 209 ? -13.453 -0.512 18.706 1.00 97.50 209 VAL A C 1
ATOM 1665 O O . VAL A 1 209 ? -12.561 0.147 18.175 1.00 97.50 209 VAL A O 1
ATOM 1668 N N . SER A 1 210 ? -14.029 -0.127 19.844 1.00 97.56 210 SER A N 1
ATOM 1669 C CA . SER A 1 210 ? -13.636 1.082 20.577 1.00 97.56 210 SER A CA 1
ATOM 1670 C C . SER A 1 210 ? -12.172 1.019 21.021 1.00 97.56 210 SER A C 1
ATOM 1672 O O . SER A 1 210 ? -11.407 1.966 20.813 1.00 97.56 210 SER A O 1
ATOM 1674 N N . GLU A 1 211 ? -11.744 -0.117 21.567 1.00 97.69 211 GLU A N 1
ATOM 1675 C CA . GLU A 1 211 ? -10.353 -0.365 21.934 1.00 97.69 211 GLU A CA 1
ATOM 1676 C C . GLU A 1 211 ? -9.430 -0.287 20.711 1.00 97.69 211 GLU A C 1
ATOM 1678 O O . GLU A 1 211 ? -8.459 0.473 20.721 1.00 97.69 211 GLU A O 1
ATOM 1683 N N . GLY A 1 212 ? -9.771 -0.977 19.620 1.00 97.81 212 GLY A N 1
ATOM 1684 C CA . GLY A 1 212 ? -8.991 -0.948 18.384 1.00 97.81 212 GLY A CA 1
ATOM 1685 C C . GLY A 1 212 ? -8.854 0.457 17.790 1.00 97.81 212 GLY A C 1
ATOM 1686 O O . GLY A 1 212 ? -7.763 0.858 17.378 1.00 97.81 212 GLY A O 1
ATOM 1687 N N . VAL A 1 213 ? -9.930 1.254 17.800 1.00 97.88 213 VAL A N 1
ATOM 1688 C CA . VAL A 1 213 ? -9.900 2.665 17.374 1.00 97.88 213 VAL A CA 1
ATOM 1689 C C . VAL A 1 213 ? -8.920 3.465 18.233 1.00 97.88 213 VAL A C 1
ATOM 1691 O O . VAL A 1 213 ? -8.107 4.221 17.697 1.00 97.88 213 VAL A O 1
ATOM 1694 N N . ASN A 1 214 ? -8.949 3.273 19.554 1.00 97.56 214 ASN A N 1
ATOM 1695 C CA . ASN A 1 214 ? -8.031 3.945 20.471 1.00 97.56 214 ASN A CA 1
ATOM 1696 C C . ASN A 1 214 ? -6.570 3.534 20.247 1.00 97.56 214 ASN A C 1
ATOM 1698 O O . ASN A 1 214 ? -5.690 4.396 20.299 1.00 97.56 214 ASN A O 1
ATOM 1702 N N . ILE A 1 215 ? -6.299 2.257 19.963 1.00 97.94 215 ILE A N 1
ATOM 1703 C CA . ILE A 1 215 ? -4.955 1.768 19.626 1.00 97.94 215 ILE A CA 1
ATOM 1704 C C . ILE A 1 215 ? -4.434 2.476 18.371 1.00 97.94 215 ILE A C 1
ATOM 1706 O O . ILE A 1 215 ? -3.353 3.069 18.403 1.00 97.94 215 ILE A O 1
ATOM 1710 N N . VAL A 1 216 ? -5.221 2.489 17.288 1.00 97.94 216 VAL A N 1
ATOM 1711 C CA . VAL A 1 216 ? -4.841 3.150 16.030 1.00 97.94 216 VAL A CA 1
ATOM 1712 C C . VAL A 1 216 ? -4.602 4.643 16.248 1.00 97.94 216 VAL A C 1
ATOM 1714 O O . VAL A 1 216 ? -3.579 5.180 15.822 1.00 97.94 216 VAL A O 1
ATOM 1717 N N . PHE A 1 217 ? -5.515 5.321 16.945 1.00 97.62 217 PHE A N 1
ATOM 1718 C CA . PHE A 1 217 ? -5.393 6.745 17.239 1.00 97.62 217 PHE A CA 1
ATOM 1719 C C . PHE A 1 217 ? -4.109 7.063 18.017 1.00 97.62 217 PHE A C 1
ATOM 1721 O O . PHE A 1 217 ? -3.359 7.960 17.628 1.00 97.62 217 PHE A O 1
ATOM 1728 N N . ARG A 1 218 ? -3.818 6.306 19.084 1.00 97.12 218 ARG A N 1
ATOM 1729 C CA . ARG A 1 218 ? -2.614 6.495 19.908 1.00 97.12 218 ARG A CA 1
ATOM 1730 C C . ARG A 1 218 ? -1.334 6.237 19.118 1.00 97.12 218 ARG A C 1
ATOM 1732 O O . ARG A 1 218 ? -0.406 7.035 19.230 1.00 97.12 218 ARG A O 1
ATOM 1739 N N . ALA A 1 219 ? -1.301 5.191 18.291 1.00 96.94 219 ALA A N 1
ATOM 1740 C CA . ALA A 1 219 ? -0.156 4.870 17.439 1.00 96.94 219 ALA A CA 1
ATOM 1741 C C . ALA A 1 219 ? 0.173 6.020 16.470 1.00 96.94 219 ALA A C 1
ATOM 1743 O O . ALA A 1 219 ? 1.315 6.479 16.383 1.00 96.94 219 ALA A O 1
ATOM 1744 N N . LEU A 1 220 ? -0.851 6.548 15.792 1.00 96.25 220 LEU A N 1
ATOM 1745 C CA . LEU A 1 220 ? -0.709 7.679 14.875 1.00 96.25 220 LEU A CA 1
ATOM 1746 C C . LEU A 1 220 ? -0.282 8.954 15.604 1.00 96.25 220 LEU A C 1
ATOM 1748 O O . LEU A 1 220 ? 0.611 9.664 15.143 1.00 96.25 220 LEU A O 1
ATOM 1752 N N . HIS A 1 221 ? -0.900 9.238 16.750 1.00 95.19 221 HIS A N 1
ATOM 1753 C CA . HIS A 1 221 ? -0.587 10.412 17.552 1.00 95.19 221 HIS A CA 1
ATOM 1754 C C . HIS A 1 221 ? 0.871 10.387 18.031 1.00 95.19 221 HIS A C 1
ATOM 1756 O O . HIS A 1 221 ? 1.594 11.362 17.829 1.00 95.19 221 HIS A O 1
ATOM 1762 N N . ALA A 1 222 ? 1.325 9.259 18.587 1.00 94.69 222 ALA A N 1
ATOM 1763 C CA . ALA A 1 222 ? 2.700 9.075 19.045 1.00 94.69 222 ALA A CA 1
ATOM 1764 C C . ALA A 1 222 ? 3.715 9.297 17.912 1.00 94.69 222 ALA A C 1
ATOM 1766 O O . ALA A 1 222 ? 4.678 10.047 18.084 1.00 94.69 222 ALA A O 1
ATOM 1767 N N . ARG A 1 223 ? 3.466 8.729 16.721 1.00 94.19 223 ARG A N 1
ATOM 1768 C CA . ARG A 1 223 ? 4.348 8.919 15.560 1.00 94.19 223 ARG A CA 1
ATOM 1769 C C . ARG A 1 223 ? 4.415 10.378 15.105 1.00 94.19 223 ARG A C 1
ATOM 1771 O O . ARG A 1 223 ? 5.501 10.860 14.800 1.00 94.19 223 ARG A O 1
ATOM 1778 N N . ILE A 1 224 ? 3.286 11.089 15.064 1.00 91.81 224 ILE A N 1
ATOM 1779 C CA . ILE A 1 224 ? 3.248 12.498 14.635 1.00 91.81 224 ILE A CA 1
ATOM 1780 C C . ILE A 1 224 ? 4.053 13.395 15.579 1.00 91.81 224 ILE A C 1
ATOM 1782 O O . ILE A 1 224 ? 4.743 14.294 15.101 1.00 91.81 224 ILE A O 1
ATOM 1786 N N . HIS A 1 225 ? 3.961 13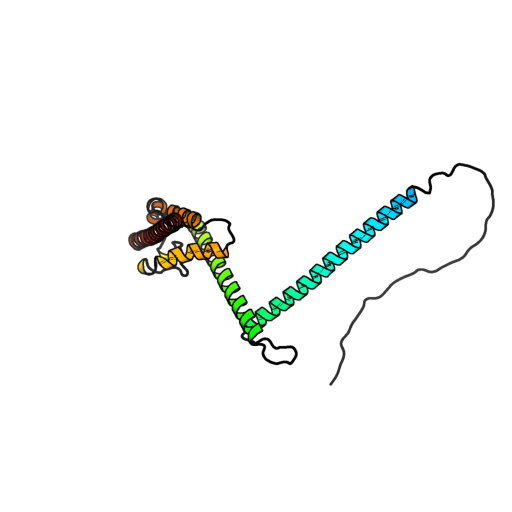.182 16.895 1.00 89.56 225 HIS A N 1
ATOM 1787 C CA . HIS A 1 225 ? 4.750 13.956 17.862 1.00 89.56 225 HIS A CA 1
ATOM 1788 C C . HIS A 1 225 ? 6.241 13.662 17.728 1.00 89.56 225 HIS A C 1
ATOM 1790 O O . HIS A 1 225 ? 7.021 14.599 17.600 1.00 89.56 225 HIS A O 1
ATOM 1796 N N . HIS A 1 226 ? 6.621 12.390 17.588 1.00 87.56 226 HIS A N 1
ATOM 1797 C CA . HIS A 1 226 ? 8.022 12.029 17.380 1.00 87.56 226 HIS A CA 1
ATOM 1798 C C . HIS A 1 226 ? 8.629 12.675 16.119 1.00 87.56 226 HIS A C 1
ATOM 1800 O O . HIS A 1 226 ? 9.743 13.188 16.165 1.00 87.56 226 HIS A O 1
ATOM 1806 N N . VAL A 1 227 ? 7.881 12.727 15.007 1.00 80.50 227 VAL A N 1
ATOM 1807 C CA . VAL A 1 227 ? 8.332 13.391 13.768 1.00 80.50 227 VAL A CA 1
ATOM 1808 C C . VAL A 1 227 ? 8.574 14.893 13.978 1.00 80.50 227 VAL A C 1
ATOM 1810 O O . VAL A 1 227 ? 9.531 15.443 13.431 1.00 80.50 227 VAL A O 1
ATOM 1813 N N . LYS A 1 228 ? 7.740 15.570 14.780 1.00 77.75 228 LYS A N 1
ATOM 1814 C CA . LYS A 1 228 ? 7.927 16.997 15.093 1.00 77.75 228 LYS A CA 1
ATOM 1815 C C . LYS A 1 228 ? 9.192 17.233 15.913 1.00 77.75 228 LYS A C 1
ATOM 1817 O O . LYS A 1 228 ? 9.940 18.149 15.587 1.00 77.75 228 LYS A O 1
ATOM 1822 N N . ASP A 1 229 ? 9.444 16.391 16.912 1.00 78.50 229 ASP A N 1
ATOM 1823 C CA . ASP A 1 229 ? 10.620 16.515 17.777 1.00 78.50 229 ASP A CA 1
ATOM 1824 C C . ASP A 1 229 ? 11.916 16.304 16.984 1.00 78.50 229 ASP A C 1
ATOM 1826 O O . ASP A 1 229 ? 12.865 17.072 17.124 1.00 78.50 229 ASP A O 1
ATOM 1830 N N . THR A 1 230 ? 11.938 15.327 16.068 1.00 79.12 230 THR A N 1
ATOM 1831 C CA . THR A 1 230 ? 13.098 15.104 15.186 1.00 79.12 230 THR A CA 1
ATOM 1832 C C . THR A 1 230 ? 13.350 16.264 14.222 1.00 79.12 230 THR A C 1
ATOM 1834 O O . THR A 1 230 ? 14.502 16.589 13.945 1.00 79.12 230 THR A O 1
ATOM 1837 N N . ALA A 1 231 ? 12.288 16.915 13.734 1.00 72.12 231 ALA A N 1
ATOM 1838 C CA . ALA A 1 231 ? 12.399 18.056 12.829 1.00 72.12 231 ALA A CA 1
ATOM 1839 C C . ALA A 1 231 ? 12.821 19.349 13.546 1.00 72.12 231 ALA A C 1
ATOM 1841 O O . ALA A 1 231 ? 13.400 20.221 12.914 1.00 72.12 231 ALA A O 1
ATOM 1842 N N . ALA A 1 232 ? 12.537 19.483 14.845 1.00 66.19 232 ALA A N 1
ATOM 1843 C CA . ALA A 1 232 ? 12.973 20.621 15.656 1.00 66.19 232 ALA A CA 1
ATOM 1844 C C . ALA A 1 232 ? 14.434 20.504 16.134 1.00 66.19 232 ALA A C 1
ATOM 1846 O O . ALA A 1 232 ? 15.018 21.498 16.558 1.00 66.19 232 ALA A O 1
ATOM 1847 N N . ALA A 1 233 ? 15.008 19.298 16.089 1.00 60.75 233 ALA A N 1
ATOM 1848 C CA . ALA A 1 233 ? 16.380 19.010 16.508 1.00 60.75 233 ALA A CA 1
ATOM 1849 C C . ALA A 1 233 ? 17.410 19.010 15.357 1.00 60.75 233 ALA A C 1
ATOM 1851 O O . ALA A 1 233 ? 18.597 18.816 15.624 1.00 60.75 233 ALA A O 1
ATOM 1852 N N . SER A 1 234 ? 16.969 19.189 14.104 1.00 51.28 234 SER A N 1
ATOM 1853 C CA . SER A 1 234 ? 17.814 19.263 12.896 1.00 51.28 234 SER A CA 1
ATOM 1854 C C . SER A 1 234 ? 17.885 20.690 12.366 1.00 51.28 234 SER A C 1
ATOM 1856 O O . SER A 1 234 ? 18.962 21.064 11.857 1.00 51.28 234 SER A O 1
#

Foldseek 3Di:
DDDDDDDDDDDDDDDDDDDDDDDDDDDDDDDDDDDDPPPVVVVVVVVVVVVVVVVVVVVVVVVVVVVVVVVVVVLVVVLVCLVVVDFDADPVRHGPPVVSVVSVVVNVVVVLLVLLQVLVVVLVVLVVVLVVDLAADEQQSHSQLASDRDPFLVVDDLVRLLCSQVSNCVNVVDPDDSLRSLVVQLVCLPLVNCVSVLVRYDPVHSVRNSSSSVSSNVSSVVVNVVVVVVVVVD

InterPro domains:
  IPR038753 NF-kappa-B inhibitor-like protein 1 [PTHR15263] (41-226)

Organism: Trametes pubescens (NCBI:txid154538)

Mean predicted aligned error: 12.59 Å